Protein AF-A0A961BZV7-F1 (afdb_monomer)

pLDDT: mean 78.79, std 14.31, range [36.47, 95.44]

Foldseek 3Di:
DDDDDDDDPPPPDPDDQVLLCLLCVVVCLLAVVLLVLVVVLVVVLVVVQVVVCVVVVNFLDDPVVLVVLLQACSNLVRRLVSLLQSLLCLQQPSVVVCVVVVHDPVSNVVSVLVSLQNNLQSNLVSLLVVVVVCVVCCNVVSSHDNQNHVQQPHDNVSVSVSSSVSSSCSNVNSNVLSVCCVPPNDVVSVVVVVVVVVVVVVVVVVVLVVLVVDPPVPPPVDVVPDDDDDDDPDD

Solvent-accessible surface area (backbone atoms only — not comparable to full-atom values): 12940 Å² total; per-residue (Å²): 138,86,83,78,80,77,81,80,82,78,80,83,66,80,90,65,57,69,48,32,54,57,64,49,66,49,44,58,72,58,47,45,43,59,40,50,50,51,53,49,50,48,52,52,53,50,50,54,52,48,54,48,26,63,74,71,71,40,78,67,49,51,70,72,58,28,59,56,30,26,70,46,53,60,65,72,64,57,50,32,62,57,33,20,52,52,19,18,48,47,47,59,56,49,45,61,53,39,48,76,72,72,49,52,74,66,56,41,52,54,20,48,52,53,43,45,50,52,35,18,50,52,33,16,49,46,52,44,52,51,40,52,50,32,61,76,40,60,23,68,80,46,46,52,34,64,66,66,12,72,89,38,30,89,52,70,70,41,37,29,49,44,42,27,52,45,37,42,49,17,25,51,53,13,28,52,50,20,47,41,31,73,76,65,31,67,70,52,35,52,53,51,50,51,52,49,52,50,48,53,53,51,49,53,50,51,48,62,51,51,65,72,69,54,64,82,88,63,47,83,68,59,69,74,60,72,74,81,82,73,82,76,81,74,134

Mean predicted aligned error: 11.38 Å

Secondary structure (DSSP, 8-state):
---PPPP-------S--HHHHHHGGGHIIIIIHHHHHHHHHHHHHHHHHHHHHHHHT-SSPPHHHHHHHTT--HHHHHHHHHHHHHHHHIIIIIHHHHHHTT--HHHHHHHHHHHHHHHHHHHHHHHHHHHHHHHHTTTTTTT--SSS-TTT-SSHHHHHHHHHHHHHHHHHHHHHHHHHHHHH-HHHHHHHHHHHHHHHHHHHHHHHHHHHHS-GGGHHHHTTS----------

Radius of gyration: 23.62 Å; Cα contacts (8 Å, |Δi|>4): 219; chains: 1; bounding box: 89×56×53 Å

Sequence (235 aa):
MTSTPAPAVGRRRAAVPPTLSLYLGNRYYVLANPAIILTVVVGLSMLVAVLIGLATGELPLTERLREGTRANGGVIYGLPGFLMGVGAMATNRNFSLALSLGSSRRAFWQGTSYGFLATSLVTATAAMILLALERATHAWWLGIHVIEVDVLGRGYPLVFLSVLCTCLFGLYLGAFFGTIYRTLGAAWVVVTSIGYAVAVVALSRCWCGSARRSPRRWRPWATRGGCPSWPRKRP

Structure (mmCIF, N/CA/C/O backbone):
data_AF-A0A961BZV7-F1
#
_entry.id   AF-A0A961BZV7-F1
#
loop_
_atom_site.group_PDB
_atom_site.id
_atom_site.type_symbol
_atom_site.label_atom_id
_atom_site.label_alt_id
_atom_site.label_comp_id
_atom_site.label_asym_id
_atom_site.label_entity_id
_atom_site.label_seq_id
_atom_site.pdbx_PDB_ins_code
_atom_site.Cartn_x
_atom_site.Cartn_y
_atom_site.Cartn_z
_atom_site.occupancy
_atom_site.B_iso_or_equiv
_atom_site.auth_seq_id
_atom_site.auth_comp_id
_atom_site.auth_asym_id
_atom_site.auth_atom_id
_atom_site.pdbx_PDB_model_num
ATOM 1 N N . MET A 1 1 ? 54.686 -28.382 -23.984 1.00 51.59 1 MET A N 1
ATOM 2 C CA . MET A 1 1 ? 54.079 -27.715 -22.813 1.00 51.59 1 MET A CA 1
ATOM 3 C C . MET A 1 1 ? 52.571 -27.857 -22.924 1.00 51.59 1 MET A C 1
ATOM 5 O O . MET A 1 1 ? 51.951 -27.196 -23.742 1.00 51.59 1 MET A O 1
ATOM 9 N N . THR A 1 2 ? 52.012 -28.819 -22.199 1.00 56.19 2 THR A N 1
ATOM 10 C CA . THR A 1 2 ? 50.584 -29.157 -22.176 1.00 56.19 2 THR A CA 1
ATOM 11 C C . THR A 1 2 ? 49.837 -28.172 -21.280 1.00 56.19 2 THR A C 1
ATOM 13 O O . THR A 1 2 ? 50.080 -28.133 -20.076 1.00 56.19 2 THR A O 1
ATOM 16 N N . SER A 1 3 ? 48.949 -27.359 -21.853 1.00 59.78 3 SER A N 1
ATOM 17 C CA . SER A 1 3 ? 48.074 -26.464 -21.095 1.00 59.78 3 SER A CA 1
ATOM 18 C C . SER A 1 3 ? 46.934 -27.266 -20.466 1.00 59.78 3 SER A C 1
ATOM 20 O O . SER A 1 3 ? 46.016 -27.702 -21.160 1.00 59.78 3 SER A O 1
ATOM 22 N N . THR A 1 4 ? 46.994 -27.468 -19.155 1.00 70.00 4 THR A N 1
ATOM 23 C CA . THR A 1 4 ? 45.894 -28.036 -18.369 1.00 70.00 4 THR A CA 1
ATOM 24 C C . THR A 1 4 ? 44.714 -27.053 -18.372 1.00 70.00 4 THR A C 1
ATOM 26 O O . THR A 1 4 ? 44.898 -25.908 -17.953 1.00 70.00 4 THR A O 1
ATOM 29 N N . PRO A 1 5 ? 43.506 -27.433 -18.832 1.00 64.25 5 PRO A N 1
ATOM 30 C CA . PRO A 1 5 ? 42.346 -26.554 -18.744 1.00 64.25 5 PRO A CA 1
ATOM 31 C C . PRO A 1 5 ? 41.931 -26.378 -17.278 1.00 64.25 5 PRO A C 1
ATOM 33 O O . PRO A 1 5 ? 41.837 -27.343 -16.519 1.00 64.25 5 PRO A O 1
ATOM 36 N N . ALA A 1 6 ? 41.696 -25.127 -16.877 1.00 65.50 6 ALA A N 1
ATOM 37 C CA . ALA A 1 6 ? 41.241 -24.787 -15.536 1.00 65.50 6 ALA A CA 1
ATOM 38 C C . ALA A 1 6 ? 39.871 -25.434 -15.242 1.00 65.50 6 ALA A C 1
ATOM 40 O O . ALA A 1 6 ? 38.997 -25.440 -16.116 1.00 65.50 6 ALA A O 1
ATOM 41 N N . PRO A 1 7 ? 39.643 -25.955 -14.023 1.00 58.81 7 PRO A N 1
ATOM 42 C CA . PRO A 1 7 ? 38.363 -26.543 -13.663 1.00 58.81 7 PRO A CA 1
ATOM 43 C C . PRO A 1 7 ? 37.262 -25.477 -13.700 1.00 58.81 7 PRO A C 1
ATOM 45 O O . PRO A 1 7 ? 37.359 -24.425 -13.064 1.00 58.81 7 PRO A O 1
ATOM 48 N N . ALA A 1 8 ? 36.195 -25.757 -14.449 1.00 56.09 8 ALA A N 1
ATOM 49 C CA . ALA A 1 8 ? 35.006 -24.923 -14.489 1.00 56.09 8 ALA A CA 1
ATOM 50 C C . ALA A 1 8 ? 34.385 -24.859 -13.085 1.00 56.09 8 ALA A C 1
ATOM 52 O O . ALA A 1 8 ? 33.846 -25.843 -12.577 1.00 56.09 8 ALA A O 1
ATOM 53 N N . VAL A 1 9 ? 34.459 -23.687 -12.449 1.00 58.62 9 VAL A N 1
ATOM 54 C CA . VAL A 1 9 ? 33.803 -23.420 -11.166 1.00 58.62 9 VAL A CA 1
ATOM 55 C C . VAL A 1 9 ? 32.292 -23.427 -11.396 1.00 58.62 9 VAL A C 1
ATOM 57 O O . VAL A 1 9 ? 31.677 -22.415 -11.737 1.00 58.62 9 VAL A O 1
ATOM 60 N N . GLY A 1 10 ? 31.684 -24.599 -11.227 1.00 50.59 10 GLY A N 1
ATOM 61 C CA . GLY A 1 10 ? 30.243 -24.785 -11.247 1.00 50.59 10 GLY A CA 1
ATOM 62 C C . GLY A 1 10 ? 29.595 -24.021 -10.097 1.00 50.59 10 GLY A C 1
ATOM 63 O O . GLY A 1 10 ? 29.480 -24.528 -8.983 1.00 50.59 10 GLY A O 1
ATOM 64 N N . ARG A 1 11 ? 29.132 -22.794 -10.354 1.00 59.19 11 ARG A N 1
ATOM 65 C CA . ARG A 1 11 ? 28.261 -22.064 -9.423 1.00 59.19 11 ARG A CA 1
ATOM 66 C C . ARG A 1 11 ? 26.877 -22.717 -9.403 1.00 59.19 11 ARG A C 1
ATOM 68 O O . ARG A 1 11 ? 25.940 -22.227 -10.027 1.00 59.19 11 ARG A O 1
ATOM 75 N N . ARG A 1 12 ? 26.716 -23.788 -8.625 1.00 60.66 12 ARG A N 1
ATOM 76 C CA . ARG A 1 12 ? 25.397 -24.213 -8.132 1.00 60.66 12 ARG A CA 1
ATOM 77 C C . ARG A 1 12 ? 24.950 -23.231 -7.047 1.00 60.66 12 ARG A C 1
ATOM 79 O O . ARG A 1 12 ? 25.143 -23.474 -5.862 1.00 60.66 12 ARG A O 1
ATOM 86 N N . ARG A 1 13 ? 24.385 -22.088 -7.444 1.00 56.94 13 ARG A N 1
ATOM 87 C CA . ARG A 1 13 ? 23.601 -21.253 -6.523 1.00 56.94 13 ARG A CA 1
ATOM 88 C C . ARG A 1 13 ? 22.160 -21.752 -6.556 1.00 56.94 13 ARG A C 1
ATOM 90 O O . ARG A 1 13 ? 21.571 -21.837 -7.629 1.00 56.94 13 ARG A O 1
ATOM 97 N N . ALA A 1 14 ? 21.634 -22.116 -5.389 1.00 52.91 14 ALA A N 1
ATOM 98 C CA . ALA A 1 14 ? 20.234 -22.479 -5.199 1.00 52.91 14 ALA A CA 1
ATOM 99 C C . ALA A 1 14 ? 19.313 -21.432 -5.856 1.00 52.91 14 ALA A C 1
ATOM 101 O O . ALA A 1 14 ? 19.581 -20.230 -5.794 1.00 52.91 14 ALA A O 1
ATOM 102 N N . ALA A 1 15 ? 18.282 -21.920 -6.547 1.00 58.22 15 ALA A N 1
ATOM 103 C CA . ALA A 1 15 ? 17.558 -21.240 -7.617 1.00 58.22 15 ALA A CA 1
ATOM 104 C C . ALA A 1 15 ? 16.627 -20.116 -7.128 1.00 58.22 15 ALA A C 1
ATOM 106 O O . ALA A 1 15 ? 15.406 -20.224 -7.181 1.00 58.22 15 ALA A O 1
ATOM 107 N N . VAL A 1 16 ? 17.204 -19.007 -6.678 1.00 60.91 16 VAL A N 1
ATOM 108 C CA . VAL A 1 16 ? 16.498 -17.727 -6.604 1.00 60.91 16 VAL A CA 1
ATOM 109 C C . VAL A 1 16 ? 16.812 -16.972 -7.896 1.00 60.91 16 VAL A C 1
ATOM 111 O O . VAL A 1 16 ? 17.996 -16.779 -8.191 1.00 60.91 16 VAL A O 1
ATOM 114 N N . PRO A 1 17 ? 15.811 -16.556 -8.697 1.00 67.19 17 PRO A N 1
ATOM 115 C CA . PRO A 1 17 ? 16.084 -15.815 -9.920 1.00 67.19 17 PRO A CA 1
ATOM 116 C C . PRO A 1 17 ? 16.927 -14.569 -9.586 1.00 67.19 17 PRO A C 1
ATOM 118 O O . PRO A 1 17 ? 16.612 -13.871 -8.617 1.00 67.19 17 PRO A O 1
ATOM 121 N N . PRO A 1 18 ? 17.992 -14.261 -10.352 1.00 68.25 18 PRO A N 1
ATOM 122 C CA . PRO A 1 18 ? 18.917 -13.162 -10.045 1.00 68.25 18 PRO A CA 1
ATOM 123 C C . PRO A 1 18 ? 18.216 -11.814 -9.819 1.00 68.25 18 PRO A C 1
ATOM 125 O O . PRO A 1 18 ? 18.629 -11.011 -8.986 1.00 68.25 18 PRO A O 1
ATOM 128 N N . THR A 1 19 ? 17.102 -11.597 -10.515 1.00 66.94 19 THR A N 1
ATOM 129 C CA . THR A 1 19 ? 16.241 -10.416 -10.404 1.00 66.94 19 THR A CA 1
ATOM 130 C C . THR A 1 19 ? 15.498 -10.333 -9.066 1.00 66.94 19 THR A C 1
ATOM 132 O O . THR A 1 19 ? 15.356 -9.239 -8.521 1.00 66.94 19 THR A O 1
ATOM 135 N N . LEU A 1 20 ? 15.095 -11.465 -8.480 1.00 71.06 20 LEU A N 1
ATOM 136 C CA . LEU A 1 20 ? 14.522 -11.509 -7.130 1.00 71.06 20 LEU A CA 1
ATOM 137 C C . LEU A 1 20 ? 15.593 -11.236 -6.068 1.00 71.06 20 LEU A C 1
ATOM 139 O O . LEU A 1 20 ? 15.345 -10.485 -5.127 1.00 71.06 20 LEU A O 1
ATOM 143 N N . SER A 1 21 ? 16.805 -11.769 -6.253 1.00 71.44 21 SER A N 1
ATOM 144 C CA . SER A 1 21 ? 17.938 -11.465 -5.368 1.00 71.44 21 SER A CA 1
ATOM 145 C C . SER A 1 21 ? 18.295 -9.974 -5.372 1.00 71.44 21 SER A C 1
ATOM 147 O O . SER A 1 21 ? 18.719 -9.455 -4.345 1.00 71.44 21 SER A O 1
ATOM 149 N N . LEU A 1 22 ? 18.115 -9.285 -6.502 1.00 68.19 22 LEU A N 1
ATOM 150 C CA . LEU A 1 22 ? 18.297 -7.835 -6.615 1.00 68.19 22 LEU A CA 1
ATOM 151 C C . LEU A 1 22 ? 17.208 -7.051 -5.885 1.00 68.19 22 LEU A C 1
ATOM 153 O O . LEU A 1 22 ? 17.515 -6.118 -5.148 1.00 68.19 22 LEU A O 1
ATOM 157 N N . TYR A 1 23 ? 15.946 -7.451 -6.049 1.00 70.56 23 TYR A N 1
ATOM 158 C CA . TYR A 1 23 ? 14.828 -6.837 -5.331 1.00 70.56 23 TYR A CA 1
ATOM 159 C C . TYR A 1 23 ? 14.975 -6.984 -3.808 1.00 70.56 23 TYR A C 1
ATOM 161 O O . TYR A 1 23 ? 14.748 -6.036 -3.060 1.00 70.56 23 TYR A O 1
ATOM 169 N N . LEU A 1 24 ? 15.436 -8.151 -3.352 1.00 74.31 24 LEU A N 1
ATOM 170 C CA . LEU A 1 24 ? 15.693 -8.450 -1.942 1.00 74.31 24 LEU A CA 1
ATOM 171 C C . LEU A 1 24 ? 17.068 -7.974 -1.445 1.00 74.31 24 LEU A C 1
ATOM 173 O O . LEU A 1 24 ? 17.411 -8.224 -0.288 1.00 74.31 24 LEU A O 1
ATOM 177 N N . GLY A 1 25 ? 17.843 -7.267 -2.277 1.00 74.50 25 GLY A N 1
ATOM 178 C CA . GLY A 1 25 ? 19.175 -6.771 -1.916 1.00 74.50 25 GLY A CA 1
ATOM 179 C C . GLY A 1 25 ? 19.156 -5.889 -0.665 1.00 74.50 25 GLY A C 1
ATOM 180 O O . GLY A 1 25 ? 20.057 -5.973 0.165 1.00 74.50 25 GLY A O 1
ATOM 181 N N . ASN A 1 26 ? 18.075 -5.126 -0.467 1.00 78.25 26 ASN A N 1
ATOM 182 C CA . ASN A 1 26 ? 17.770 -4.467 0.801 1.00 78.25 26 ASN A CA 1
ATOM 183 C C . ASN A 1 26 ? 16.477 -5.031 1.405 1.00 78.25 26 ASN A C 1
ATOM 185 O O . ASN A 1 26 ? 15.436 -4.370 1.452 1.00 78.25 26 ASN A O 1
ATOM 189 N N . ARG A 1 27 ? 16.560 -6.282 1.872 1.00 80.19 27 ARG A N 1
ATOM 190 C CA . ARG A 1 27 ? 15.457 -6.999 2.533 1.00 80.19 27 ARG A CA 1
ATOM 191 C C . ARG A 1 27 ? 14.797 -6.194 3.653 1.00 80.19 27 ARG A C 1
ATOM 193 O O . ARG A 1 27 ? 13.587 -6.274 3.813 1.00 80.19 27 ARG A O 1
ATOM 200 N N . TYR A 1 28 ? 15.568 -5.400 4.396 1.00 79.31 28 TYR A N 1
ATOM 201 C CA . TYR A 1 28 ? 15.038 -4.585 5.484 1.00 79.31 28 TYR A CA 1
ATOM 202 C C . TYR A 1 28 ? 14.115 -3.488 4.944 1.00 79.31 28 TYR A C 1
ATOM 204 O O . TYR A 1 28 ? 12.958 -3.393 5.339 1.00 79.31 28 TYR A O 1
ATOM 212 N N . TYR A 1 29 ? 14.584 -2.721 3.959 1.00 80.38 29 TYR A N 1
ATOM 213 C CA . TYR A 1 29 ? 13.797 -1.633 3.383 1.00 80.38 29 TYR A CA 1
ATOM 214 C C . TYR A 1 29 ? 12.509 -2.113 2.704 1.00 80.38 29 TYR A C 1
ATOM 216 O O . TYR A 1 29 ? 11.492 -1.429 2.745 1.00 80.38 29 TYR A O 1
ATOM 224 N N . VAL A 1 30 ? 12.553 -3.279 2.063 1.00 78.31 30 VAL A N 1
ATOM 225 C CA . VAL A 1 30 ? 11.441 -3.770 1.245 1.00 78.31 30 VAL A CA 1
ATOM 226 C C . VAL A 1 30 ? 10.456 -4.621 2.049 1.00 78.31 30 VAL A C 1
ATOM 228 O O . VAL A 1 30 ? 9.254 -4.499 1.835 1.00 78.31 30 VAL A O 1
ATOM 231 N N . LEU A 1 31 ? 10.937 -5.450 2.982 1.00 84.25 31 LEU A N 1
ATOM 232 C CA . LEU A 1 31 ? 10.090 -6.368 3.754 1.00 84.25 31 LEU A CA 1
ATOM 233 C C . LEU A 1 31 ? 9.758 -5.846 5.154 1.00 84.25 31 LEU A C 1
ATOM 235 O O . LEU A 1 31 ? 8.634 -6.033 5.611 1.00 84.25 31 LEU A O 1
ATOM 239 N N . ALA A 1 32 ? 10.706 -5.199 5.843 1.00 83.00 32 ALA A N 1
ATOM 240 C CA . ALA A 1 32 ? 10.487 -4.749 7.219 1.00 83.00 32 ALA A CA 1
ATOM 241 C C . ALA A 1 32 ? 9.721 -3.421 7.272 1.00 83.00 32 ALA A C 1
ATOM 243 O O . ALA A 1 32 ? 8.812 -3.288 8.084 1.00 83.00 32 ALA A O 1
ATOM 244 N N . ASN A 1 33 ? 10.018 -2.461 6.387 1.00 85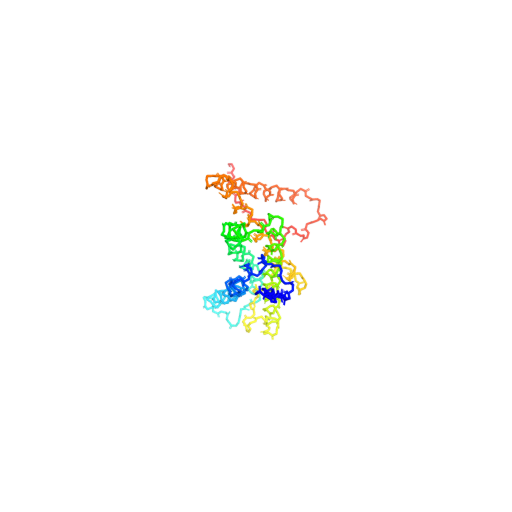.44 33 ASN A N 1
ATOM 245 C CA . ASN A 1 33 ? 9.355 -1.149 6.426 1.00 85.44 33 ASN A CA 1
ATOM 246 C C . ASN A 1 33 ? 7.821 -1.206 6.330 1.00 85.44 33 ASN A C 1
ATOM 248 O O . ASN A 1 33 ? 7.187 -0.515 7.122 1.00 85.44 33 ASN A O 1
ATOM 252 N N . PRO A 1 34 ? 7.188 -2.007 5.448 1.00 84.31 34 PRO A N 1
ATOM 253 C CA . PRO A 1 34 ? 5.728 -2.131 5.446 1.00 84.31 34 PRO A CA 1
ATOM 254 C C . PRO A 1 34 ? 5.160 -2.600 6.793 1.00 84.31 34 PRO A C 1
ATOM 256 O O . PRO A 1 34 ? 4.147 -2.078 7.254 1.00 84.31 34 PRO A O 1
ATOM 259 N N . ALA A 1 35 ? 5.836 -3.548 7.450 1.00 86.38 35 ALA A N 1
ATOM 260 C CA . ALA A 1 35 ? 5.447 -4.031 8.772 1.00 86.38 35 ALA A CA 1
ATOM 261 C C . ALA A 1 35 ? 5.685 -2.974 9.864 1.00 86.38 35 ALA A C 1
ATOM 263 O O . ALA A 1 35 ? 4.850 -2.806 10.745 1.00 86.38 35 ALA A O 1
ATOM 264 N N . ILE A 1 36 ? 6.777 -2.207 9.779 1.00 87.38 36 ILE A N 1
ATOM 265 C CA . ILE A 1 36 ? 7.044 -1.084 10.689 1.00 87.38 36 ILE A CA 1
ATOM 266 C C . ILE A 1 36 ? 5.968 -0.007 10.532 1.00 87.38 36 ILE A C 1
ATOM 268 O O . ILE A 1 36 ? 5.450 0.481 11.531 1.00 87.38 36 ILE A O 1
ATOM 272 N N . ILE A 1 37 ? 5.588 0.333 9.297 1.00 87.25 37 ILE A N 1
ATOM 273 C CA . ILE A 1 37 ? 4.517 1.297 9.015 1.00 87.25 37 ILE A CA 1
ATOM 274 C C . ILE A 1 37 ? 3.200 0.825 9.631 1.00 87.25 37 ILE A C 1
ATOM 276 O O . ILE A 1 37 ? 2.524 1.627 10.267 1.00 87.25 37 ILE A O 1
ATOM 280 N N . LEU A 1 38 ? 2.858 -0.463 9.508 1.00 86.81 38 LEU A N 1
ATOM 281 C CA . LEU A 1 38 ? 1.690 -1.038 10.184 1.00 86.81 38 LEU A CA 1
ATOM 282 C C . LEU A 1 38 ? 1.747 -0.814 11.700 1.00 86.81 38 LEU A C 1
ATOM 284 O O . LEU A 1 38 ? 0.791 -0.298 12.273 1.00 86.81 38 LEU A O 1
ATOM 288 N N . THR A 1 39 ? 2.872 -1.135 12.340 1.00 85.88 39 THR A N 1
ATOM 289 C CA . THR A 1 39 ? 3.050 -0.935 13.786 1.00 85.88 39 THR A CA 1
ATOM 290 C C . THR A 1 39 ? 2.944 0.539 14.179 1.00 85.88 39 THR A C 1
ATOM 292 O O . THR A 1 39 ? 2.309 0.865 15.180 1.00 85.88 39 THR A O 1
ATOM 295 N N . VAL A 1 40 ? 3.509 1.448 13.380 1.00 88.44 40 VAL A N 1
ATOM 296 C CA . VAL A 1 40 ? 3.415 2.898 13.609 1.00 88.44 40 VAL A CA 1
ATOM 297 C C . VAL A 1 40 ? 1.976 3.386 13.463 1.00 88.44 40 VAL A C 1
ATOM 299 O O . VAL A 1 40 ? 1.519 4.156 14.300 1.00 88.44 40 VAL A O 1
ATOM 302 N N . VAL A 1 41 ? 1.235 2.923 12.452 1.00 87.31 41 VAL A N 1
ATOM 303 C CA . VAL A 1 41 ? -0.189 3.256 12.277 1.00 87.31 41 VAL A CA 1
ATOM 304 C C . VAL A 1 41 ? -1.011 2.755 13.462 1.00 87.31 41 VAL A C 1
ATOM 306 O O . VAL A 1 41 ? -1.900 3.470 13.929 1.00 87.31 41 VAL A O 1
ATOM 309 N N . VAL A 1 42 ? -0.698 1.563 13.978 1.00 85.75 42 VAL A N 1
ATOM 310 C CA . VAL A 1 42 ? -1.339 1.028 15.182 1.00 85.75 42 VAL A CA 1
ATOM 311 C C . VAL A 1 42 ? -1.055 1.913 16.393 1.00 85.75 42 VAL A C 1
ATOM 313 O O . VAL A 1 42 ? -1.998 2.383 17.029 1.00 85.75 42 VAL A O 1
ATOM 316 N N . GLY A 1 43 ? 0.215 2.224 16.655 1.00 86.62 43 GLY A N 1
ATOM 317 C CA . GLY A 1 43 ? 0.611 3.093 17.765 1.00 86.62 43 GLY A CA 1
ATOM 318 C C . GLY A 1 43 ? 0.029 4.504 17.662 1.00 86.62 43 GLY A C 1
ATOM 319 O O . GLY A 1 43 ? -0.454 5.048 18.651 1.00 86.62 43 GLY A O 1
ATOM 320 N N . LEU A 1 44 ? -0.008 5.083 16.459 1.00 87.50 44 LEU A N 1
ATOM 321 C CA . LEU A 1 44 ? -0.616 6.391 16.223 1.00 87.50 44 LEU A CA 1
ATOM 322 C C . LEU A 1 44 ? -2.133 6.355 16.450 1.00 87.50 44 LEU A C 1
ATOM 324 O O . LEU A 1 44 ? -2.680 7.269 17.060 1.00 87.50 44 LEU A O 1
ATOM 328 N N . SER A 1 45 ? -2.811 5.293 16.007 1.00 84.50 45 SER A N 1
ATOM 329 C CA . SER A 1 45 ? -4.252 5.121 16.236 1.00 84.50 45 SER A CA 1
ATOM 330 C C . SER A 1 45 ? -4.570 4.978 17.725 1.00 84.50 45 SER A C 1
ATOM 332 O O . SER A 1 45 ? -5.535 5.573 18.204 1.00 84.50 45 SER A O 1
ATOM 334 N N . MET A 1 46 ? -3.738 4.244 18.469 1.00 83.31 46 MET A N 1
ATOM 335 C CA . MET A 1 46 ? -3.842 4.152 19.928 1.00 83.31 46 MET A CA 1
ATOM 336 C C . MET A 1 46 ? -3.624 5.505 20.594 1.00 83.31 46 MET A C 1
ATOM 338 O O . MET A 1 46 ? -4.420 5.891 21.442 1.00 83.31 46 MET A O 1
ATOM 342 N N . LEU A 1 47 ? -2.584 6.243 20.192 1.00 86.75 47 LEU A N 1
ATOM 343 C CA . LEU A 1 47 ? -2.294 7.570 20.729 1.00 86.75 47 LEU A CA 1
ATOM 344 C C . LEU A 1 47 ? -3.484 8.514 20.534 1.00 86.75 47 LEU A C 1
ATOM 346 O O . LEU A 1 47 ? -3.911 9.166 21.483 1.00 86.75 47 LEU A O 1
ATOM 350 N N . VAL A 1 48 ? -4.056 8.552 19.326 1.00 85.12 48 VAL A N 1
ATOM 351 C CA . VAL A 1 48 ? -5.245 9.365 19.028 1.00 85.12 48 VAL A CA 1
ATOM 352 C C . VAL A 1 48 ? -6.425 8.952 19.907 1.00 85.12 48 VAL A C 1
ATOM 354 O O . VAL A 1 48 ? -7.085 9.813 20.482 1.00 85.12 48 VAL A O 1
ATOM 357 N N . ALA A 1 49 ? -6.678 7.655 20.063 1.00 79.62 49 ALA A N 1
ATOM 358 C CA . ALA A 1 49 ? -7.772 7.172 20.898 1.00 79.62 49 ALA A CA 1
ATOM 359 C C . ALA A 1 49 ? -7.574 7.487 22.393 1.00 79.62 49 ALA A C 1
ATOM 361 O O . ALA A 1 49 ? -8.538 7.854 23.062 1.00 79.62 49 ALA A O 1
ATOM 362 N N . VAL A 1 50 ? -6.340 7.422 22.907 1.00 83.56 50 VAL A N 1
ATOM 363 C CA . VAL A 1 50 ? -6.009 7.842 24.281 1.00 83.56 50 VAL A CA 1
ATOM 364 C C . VAL A 1 50 ? -6.230 9.342 24.460 1.00 83.56 50 VAL A C 1
ATOM 366 O O . VAL A 1 50 ? -6.843 9.745 25.443 1.00 83.56 50 VAL A O 1
ATOM 369 N N . LEU A 1 51 ? -5.788 10.171 23.510 1.00 85.44 51 LEU A N 1
ATOM 370 C CA . LEU A 1 51 ? -6.012 11.620 23.558 1.00 85.44 51 LEU A CA 1
ATOM 371 C C . LEU A 1 51 ? -7.505 11.964 23.560 1.00 85.44 51 LEU A C 1
ATOM 373 O O . LEU A 1 51 ? -7.925 12.842 24.310 1.00 85.44 51 LEU A O 1
ATOM 377 N N . ILE A 1 52 ? -8.309 11.252 22.765 1.00 83.00 52 ILE A N 1
ATOM 378 C CA . ILE A 1 52 ? -9.767 11.413 22.770 1.00 83.00 52 ILE A CA 1
ATOM 379 C C . ILE A 1 52 ? -10.341 10.997 24.129 1.00 83.00 52 ILE A C 1
ATOM 381 O O . ILE A 1 52 ? -11.095 11.771 24.708 1.00 83.00 52 ILE A O 1
ATOM 385 N N . GLY A 1 53 ? -9.952 9.833 24.660 1.00 79.88 53 GLY A N 1
ATOM 386 C CA . GLY A 1 53 ? -10.422 9.346 25.962 1.00 79.88 53 GLY A CA 1
ATOM 387 C C . GLY A 1 53 ? -10.066 10.278 27.125 1.00 79.88 53 GLY A C 1
ATOM 388 O O . GLY A 1 53 ? -10.896 10.506 28.004 1.00 79.88 53 GLY A O 1
ATOM 389 N N . LEU A 1 54 ? -8.870 10.879 27.101 1.00 83.31 54 LEU A N 1
ATOM 390 C CA . LEU A 1 54 ? -8.457 11.912 28.058 1.00 83.31 54 LEU A CA 1
ATOM 391 C C . LEU A 1 54 ? -9.281 13.198 27.909 1.00 83.31 54 LEU A C 1
ATOM 393 O O . LEU A 1 54 ? -9.661 13.790 28.914 1.00 83.31 54 LEU A O 1
ATOM 397 N N . ALA A 1 55 ? -9.580 13.623 26.678 1.00 84.19 55 ALA A N 1
ATOM 398 C CA . ALA A 1 55 ? -10.369 14.827 26.421 1.00 84.19 55 ALA A CA 1
ATOM 399 C C . ALA A 1 55 ? -11.850 14.671 26.808 1.00 84.19 55 ALA A C 1
ATOM 401 O O . ALA A 1 55 ? -12.473 15.643 27.230 1.00 84.19 55 ALA A O 1
ATOM 402 N N . THR A 1 56 ? -12.418 13.469 26.675 1.00 79.75 56 THR A N 1
ATOM 403 C CA . THR A 1 56 ? -13.800 13.173 27.089 1.00 79.75 56 THR A CA 1
ATOM 404 C C . THR A 1 56 ? -13.917 12.741 28.551 1.00 79.75 56 THR A C 1
ATOM 406 O O . THR A 1 56 ? -15.029 12.690 29.063 1.00 79.75 56 THR A O 1
ATOM 409 N N . GLY A 1 57 ? -12.802 12.448 29.231 1.00 75.75 57 GLY A N 1
ATOM 410 C CA . GLY A 1 57 ? -12.790 11.973 30.619 1.00 75.75 57 GLY A CA 1
ATOM 411 C C . GLY A 1 57 ? -13.308 10.540 30.798 1.00 75.75 57 GLY A C 1
ATOM 412 O O . GLY A 1 57 ? -13.622 10.141 31.914 1.00 75.75 57 GLY A O 1
ATOM 413 N N . GLU A 1 58 ? -13.399 9.760 29.716 1.00 68.44 58 GLU A N 1
ATOM 414 C CA . GLU A 1 58 ? -14.022 8.428 29.690 1.00 68.44 58 GLU A CA 1
ATOM 415 C C . GLU A 1 58 ? -12.991 7.356 29.309 1.00 68.44 58 GLU A C 1
ATOM 417 O O . GLU A 1 58 ? -12.916 6.904 28.163 1.00 68.44 58 GLU A O 1
ATOM 422 N N . LEU A 1 59 ? -12.167 6.962 30.284 1.00 73.38 59 LEU A N 1
ATOM 423 C CA . LEU A 1 59 ? -11.239 5.834 30.177 1.00 73.38 59 LEU A CA 1
ATOM 424 C C . LEU A 1 59 ? -11.681 4.729 31.150 1.00 73.38 59 LEU A C 1
ATOM 426 O O . LEU A 1 59 ? -11.732 4.995 32.353 1.00 73.38 59 LEU A O 1
ATOM 430 N N . PRO A 1 60 ? -11.967 3.494 30.688 1.00 68.06 60 PRO A N 1
ATOM 431 C CA . PRO A 1 60 ? -11.913 2.986 29.306 1.00 68.06 60 PRO A CA 1
ATOM 432 C C . PRO A 1 60 ? -13.023 3.545 28.393 1.00 68.06 60 PRO A C 1
ATOM 434 O O . PRO A 1 60 ? -14.064 3.976 28.880 1.00 68.06 60 PRO A O 1
ATOM 437 N N . LEU A 1 61 ? -12.799 3.523 27.068 1.00 70.44 61 LEU A N 1
ATOM 438 C CA . LEU A 1 61 ? -13.716 4.122 26.087 1.00 70.44 61 LEU A CA 1
ATOM 439 C C . LEU A 1 61 ? -15.126 3.511 26.187 1.00 70.44 61 LEU A C 1
ATOM 441 O O . LEU A 1 61 ? -15.295 2.297 26.057 1.00 70.44 61 LEU A O 1
ATOM 445 N N . THR A 1 62 ? -16.146 4.364 26.318 1.00 73.56 62 THR A N 1
ATOM 446 C CA . THR A 1 62 ? -17.564 3.979 26.233 1.00 73.56 62 THR A CA 1
ATOM 447 C C . THR A 1 62 ? -17.881 3.300 24.894 1.00 73.56 62 THR A C 1
ATOM 449 O O . THR A 1 62 ? -17.304 3.644 23.858 1.00 73.56 62 THR A O 1
ATOM 452 N N . GLU A 1 63 ? -18.856 2.379 24.877 1.00 73.69 63 GLU A N 1
ATOM 453 C CA . GLU A 1 63 ? -19.237 1.568 23.702 1.00 73.69 63 GLU A CA 1
ATOM 454 C C . GLU A 1 63 ? -19.434 2.392 22.418 1.00 73.69 63 GLU A C 1
ATOM 456 O O . GLU A 1 63 ? -19.030 1.983 21.332 1.00 73.69 63 GLU A O 1
ATOM 461 N N . ARG A 1 64 ? -19.973 3.609 22.549 1.00 72.06 64 ARG A N 1
ATOM 462 C CA . ARG A 1 64 ? -20.173 4.540 21.433 1.00 72.06 64 ARG A CA 1
ATOM 463 C C . ARG A 1 64 ? -18.863 4.987 20.775 1.00 72.06 64 ARG A C 1
ATOM 465 O O . ARG A 1 64 ? -18.791 5.060 19.549 1.00 72.06 64 ARG A O 1
ATOM 472 N N . LEU A 1 65 ? -17.834 5.312 21.562 1.00 71.19 65 LEU A N 1
ATOM 473 C CA . LEU A 1 65 ? -16.524 5.669 21.010 1.00 71.19 65 LEU A CA 1
ATOM 474 C C . LEU A 1 65 ? -15.812 4.437 20.451 1.00 71.19 65 LEU A C 1
ATOM 476 O O . LEU A 1 65 ? -15.163 4.530 19.408 1.00 71.19 65 LEU A O 1
ATOM 480 N N . ARG A 1 66 ? -15.995 3.276 21.085 1.00 73.38 66 ARG A N 1
ATOM 481 C CA . ARG A 1 66 ? -15.466 1.999 20.600 1.00 73.38 66 ARG A CA 1
ATOM 482 C C . ARG A 1 66 ? -15.996 1.639 19.213 1.00 73.38 66 ARG A C 1
ATOM 484 O O . ARG A 1 66 ? -15.207 1.275 18.342 1.00 73.38 66 ARG A O 1
ATOM 491 N N . GLU A 1 67 ? -17.291 1.805 18.956 1.00 74.88 67 GLU A N 1
ATOM 492 C CA . GLU A 1 67 ? -17.848 1.629 17.608 1.00 74.88 67 GLU A CA 1
ATOM 493 C C . GLU A 1 67 ? -17.241 2.612 16.595 1.00 74.88 67 GLU A C 1
ATOM 495 O O . GLU A 1 67 ? -16.944 2.224 15.465 1.00 74.88 67 GLU A O 1
ATOM 500 N N . GLY A 1 68 ? -16.962 3.852 17.011 1.00 72.38 68 GLY A N 1
ATOM 501 C CA . GLY A 1 68 ? -16.276 4.847 16.181 1.00 72.38 68 GLY A CA 1
ATOM 502 C C . GLY A 1 68 ? -14.874 4.413 15.739 1.00 72.38 68 GLY A C 1
ATOM 503 O O . GLY A 1 68 ? -14.483 4.668 14.599 1.00 72.38 68 GLY A O 1
ATOM 504 N N . THR A 1 69 ? -14.139 3.684 16.588 1.00 75.88 69 THR A N 1
ATOM 505 C CA . THR A 1 69 ? -12.802 3.167 16.232 1.00 75.88 69 THR A CA 1
ATOM 506 C C . THR A 1 69 ? -12.845 2.135 15.099 1.00 75.88 69 THR A C 1
ATOM 508 O O . THR A 1 69 ? -11.906 2.048 14.313 1.00 75.88 69 THR A O 1
ATOM 511 N N . ARG A 1 70 ? -13.977 1.447 14.888 1.00 79.31 70 ARG A N 1
ATOM 512 C CA . ARG A 1 70 ? -14.148 0.496 13.769 1.00 79.31 70 ARG A CA 1
ATOM 513 C C . ARG A 1 70 ? -14.259 1.152 12.396 1.00 79.31 70 ARG A C 1
ATOM 515 O O . ARG A 1 70 ? -14.178 0.451 11.388 1.00 79.31 70 ARG A O 1
ATOM 522 N N . ALA A 1 71 ? -14.428 2.472 12.340 1.00 75.81 71 ALA A N 1
ATOM 523 C CA . ALA A 1 71 ? -14.361 3.252 11.106 1.00 75.81 71 ALA A CA 1
ATOM 524 C C . ALA A 1 71 ? -12.925 3.707 10.766 1.00 75.81 71 ALA A C 1
ATOM 526 O O . ALA A 1 71 ? -12.726 4.465 9.814 1.00 75.81 71 ALA A O 1
ATOM 527 N N . ASN A 1 72 ? -11.914 3.265 11.523 1.00 78.56 72 ASN A N 1
ATOM 528 C CA . ASN A 1 72 ? -10.525 3.658 11.321 1.00 78.56 72 ASN A CA 1
ATOM 529 C C . ASN A 1 72 ? -9.957 3.122 9.995 1.00 78.56 72 ASN A C 1
ATOM 531 O O . ASN A 1 72 ? -9.563 1.968 9.873 1.00 78.56 72 ASN A O 1
ATOM 535 N N . GLY A 1 73 ? -9.851 3.989 8.991 1.00 76.75 73 GLY A N 1
ATOM 536 C CA . GLY A 1 73 ? -9.231 3.653 7.707 1.00 76.75 73 GLY A CA 1
ATOM 537 C C . GLY A 1 73 ? -7.700 3.743 7.689 1.00 76.75 73 GLY A C 1
ATOM 538 O O . GLY A 1 73 ? -7.113 3.630 6.614 1.00 76.75 73 GLY A O 1
ATOM 539 N N . GLY A 1 74 ? -7.037 3.970 8.828 1.00 78.12 74 GLY A N 1
ATOM 540 C CA . GLY A 1 74 ? -5.607 4.293 8.900 1.00 78.12 74 GLY A CA 1
ATOM 541 C C . GLY A 1 74 ? -4.703 3.289 8.183 1.00 78.12 74 GLY A C 1
ATOM 542 O O . GLY A 1 74 ? -3.799 3.685 7.450 1.00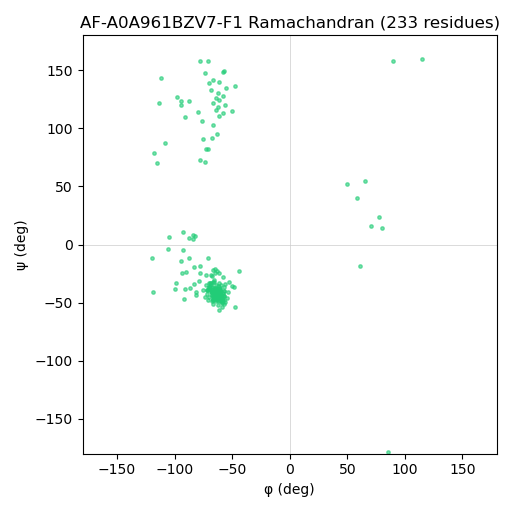 78.12 74 GLY A O 1
ATOM 543 N N . VAL A 1 75 ? -4.996 1.992 8.308 1.00 77.69 75 VAL A N 1
ATOM 544 C CA . VAL A 1 75 ? -4.256 0.921 7.618 1.00 77.69 75 VAL A CA 1
ATOM 545 C C . VAL A 1 75 ? -4.421 1.022 6.094 1.00 77.69 75 VAL A C 1
ATOM 547 O O . VAL A 1 75 ? -3.445 0.962 5.350 1.00 77.69 75 VAL A O 1
ATOM 550 N N . ILE A 1 76 ? -5.641 1.250 5.606 1.00 80.25 76 ILE A N 1
ATOM 551 C CA . ILE A 1 76 ? -5.930 1.338 4.164 1.00 80.25 76 ILE A CA 1
ATOM 552 C C . ILE A 1 76 ? -5.297 2.577 3.541 1.00 80.25 76 ILE A C 1
ATOM 554 O O . ILE A 1 76 ? -4.848 2.517 2.401 1.00 80.25 76 ILE A O 1
ATOM 558 N N . TYR A 1 77 ? -5.254 3.694 4.262 1.00 80.00 77 TYR A N 1
ATOM 559 C CA . TYR A 1 77 ? -4.693 4.935 3.731 1.00 80.00 77 TYR A CA 1
ATOM 560 C C . TYR A 1 77 ? -3.166 4.997 3.869 1.00 80.00 77 TYR A C 1
ATOM 562 O O . TYR A 1 77 ? -2.496 5.530 2.985 1.00 80.00 77 TYR A O 1
ATOM 570 N N . GLY A 1 78 ? -2.606 4.427 4.939 1.00 79.56 78 GLY A N 1
ATOM 571 C CA . GLY A 1 78 ? -1.173 4.493 5.231 1.00 79.56 78 GLY A CA 1
ATOM 572 C C . GLY A 1 78 ? -0.306 3.582 4.357 1.00 79.56 78 GLY A C 1
ATOM 573 O O . GLY A 1 78 ? 0.774 3.990 3.929 1.00 79.56 78 GLY A O 1
ATOM 574 N N . LEU A 1 79 ? -0.760 2.359 4.053 1.00 83.62 79 LEU A N 1
ATOM 575 C CA . LEU A 1 79 ? 0.066 1.382 3.326 1.00 83.62 79 LEU A CA 1
ATOM 576 C C . LEU A 1 79 ? 0.301 1.702 1.839 1.00 83.62 79 LEU A C 1
ATOM 578 O O . LEU A 1 79 ? 1.453 1.612 1.398 1.00 83.62 79 LEU A O 1
ATOM 582 N N . PRO A 1 80 ? -0.724 2.057 1.037 1.00 85.00 80 PRO A N 1
ATOM 583 C CA . PRO A 1 80 ? -0.554 2.232 -0.403 1.00 85.00 80 PRO A CA 1
ATOM 584 C C . PRO A 1 80 ? 0.458 3.315 -0.760 1.00 85.00 80 PRO A C 1
ATOM 586 O O . PRO A 1 80 ? 1.230 3.117 -1.692 1.00 85.00 80 PRO A O 1
ATOM 589 N N . GLY A 1 81 ? 0.501 4.422 -0.010 1.00 85.56 81 GLY A N 1
ATOM 590 C CA . GLY A 1 81 ? 1.398 5.542 -0.305 1.00 85.56 81 GLY A CA 1
ATOM 591 C C . GLY A 1 81 ? 2.873 5.135 -0.303 1.00 85.56 81 GLY A C 1
ATOM 592 O O . GLY A 1 81 ? 3.602 5.410 -1.257 1.00 85.56 81 GLY A O 1
ATOM 593 N N . PHE A 1 82 ? 3.308 4.402 0.726 1.00 88.38 82 PHE A N 1
ATOM 594 C CA . PHE A 1 82 ? 4.675 3.883 0.791 1.00 88.38 82 PHE A CA 1
ATOM 595 C C . PHE A 1 82 ? 4.944 2.834 -0.295 1.00 88.38 82 PHE A C 1
ATOM 597 O O . PHE A 1 82 ? 5.955 2.899 -1.000 1.00 88.38 82 PHE A O 1
ATOM 604 N N . LEU A 1 83 ? 4.026 1.879 -0.464 1.00 91.25 83 LEU A N 1
ATOM 605 C CA . LEU A 1 83 ? 4.195 0.769 -1.403 1.00 91.25 83 LEU A CA 1
ATOM 606 C C . LEU A 1 83 ? 4.208 1.224 -2.867 1.00 91.25 83 LEU A C 1
ATOM 608 O O . LEU A 1 83 ? 4.960 0.668 -3.667 1.00 91.25 83 LEU A O 1
ATOM 612 N N . MET A 1 84 ? 3.466 2.277 -3.209 1.00 92.19 84 MET A N 1
ATOM 613 C CA . MET A 1 84 ? 3.566 2.944 -4.508 1.00 92.19 84 MET A CA 1
ATOM 614 C C . MET A 1 84 ? 4.977 3.481 -4.759 1.00 92.19 84 MET A C 1
ATOM 616 O O . MET A 1 84 ? 5.542 3.258 -5.831 1.00 92.19 84 MET A O 1
ATOM 620 N N . GLY A 1 85 ? 5.583 4.138 -3.766 1.00 89.94 85 GLY A N 1
ATOM 621 C CA . GLY A 1 85 ? 6.963 4.618 -3.859 1.00 89.94 85 GLY A CA 1
ATOM 622 C C . GLY A 1 85 ? 7.964 3.478 -4.072 1.00 89.94 85 GLY A C 1
ATOM 623 O O . GLY A 1 85 ? 8.825 3.562 -4.952 1.00 89.94 85 GLY A O 1
ATOM 624 N N . VAL A 1 86 ? 7.819 2.381 -3.321 1.00 89.94 86 VAL A N 1
ATOM 625 C CA . VAL A 1 86 ? 8.650 1.172 -3.481 1.00 89.94 86 VAL A CA 1
ATOM 626 C C . VAL A 1 86 ? 8.488 0.566 -4.877 1.00 89.94 86 VAL A C 1
ATOM 628 O O . VAL A 1 86 ? 9.489 0.253 -5.525 1.00 89.94 86 VAL A O 1
ATOM 631 N N . GLY A 1 87 ? 7.250 0.441 -5.362 1.00 90.25 87 GLY A N 1
ATOM 632 C CA . GLY A 1 87 ? 6.947 -0.053 -6.705 1.00 90.25 87 GLY A CA 1
ATOM 633 C C . GLY A 1 87 ? 7.607 0.798 -7.790 1.00 90.25 87 GLY A C 1
ATOM 634 O O . GLY A 1 87 ? 8.319 0.265 -8.641 1.00 90.25 87 GLY A O 1
ATOM 635 N N . ALA A 1 88 ? 7.463 2.124 -7.704 1.00 91.31 88 ALA A N 1
ATOM 636 C CA . ALA A 1 88 ? 8.058 3.062 -8.653 1.00 91.31 88 ALA A CA 1
ATOM 637 C C . ALA A 1 88 ? 9.595 2.983 -8.659 1.00 91.31 88 ALA A C 1
ATOM 639 O O . ALA A 1 88 ? 10.216 2.920 -9.728 1.00 91.31 88 ALA A O 1
ATOM 640 N N . MET A 1 89 ? 10.220 2.929 -7.477 1.00 87.69 89 MET A N 1
ATOM 641 C CA . MET A 1 89 ? 11.673 2.775 -7.343 1.00 87.69 89 MET A CA 1
ATOM 642 C C . MET A 1 89 ? 12.174 1.447 -7.913 1.00 87.69 89 MET A C 1
ATOM 644 O O . MET A 1 89 ? 13.213 1.441 -8.579 1.00 87.69 89 MET A O 1
ATOM 648 N N . ALA A 1 90 ? 11.439 0.349 -7.711 1.00 87.12 90 ALA A N 1
ATOM 649 C CA . ALA A 1 90 ? 11.792 -0.951 -8.271 1.00 87.12 90 ALA A CA 1
ATOM 650 C C . ALA A 1 90 ? 11.851 -0.898 -9.806 1.00 87.12 90 ALA A C 1
ATOM 652 O O . ALA A 1 90 ? 12.830 -1.347 -10.401 1.00 87.12 90 ALA A O 1
ATOM 653 N N . THR A 1 91 ? 10.871 -0.273 -10.460 1.00 87.88 91 THR A N 1
ATOM 654 C CA . THR A 1 91 ? 10.879 -0.094 -11.923 1.00 87.88 91 THR A CA 1
ATOM 655 C C . THR A 1 91 ? 11.940 0.881 -12.424 1.00 87.88 91 THR A C 1
ATOM 657 O O . THR A 1 91 ? 12.528 0.643 -13.474 1.00 87.88 91 THR A O 1
ATOM 660 N N . ASN A 1 92 ? 12.228 1.961 -11.695 1.00 87.38 92 ASN A N 1
ATOM 661 C CA . ASN A 1 92 ? 13.146 2.994 -12.181 1.00 87.38 92 ASN A CA 1
ATOM 662 C C . ASN A 1 92 ? 14.622 2.635 -11.972 1.00 87.38 92 ASN A C 1
ATOM 664 O O . ASN A 1 92 ? 15.436 2.824 -12.876 1.00 87.38 92 ASN A O 1
ATOM 668 N N . ARG A 1 93 ? 14.975 2.103 -10.795 1.00 84.62 93 ARG A N 1
ATOM 669 C CA . ARG A 1 93 ? 16.370 1.806 -10.432 1.00 84.62 93 ARG A CA 1
ATOM 670 C C . ARG A 1 93 ? 16.768 0.382 -10.804 1.00 84.62 93 ARG A C 1
ATOM 672 O O . ARG A 1 93 ? 17.804 0.183 -11.437 1.00 84.62 93 ARG A O 1
ATOM 679 N N . ASN A 1 94 ? 15.933 -0.606 -10.480 1.00 85.56 94 ASN A N 1
ATOM 680 C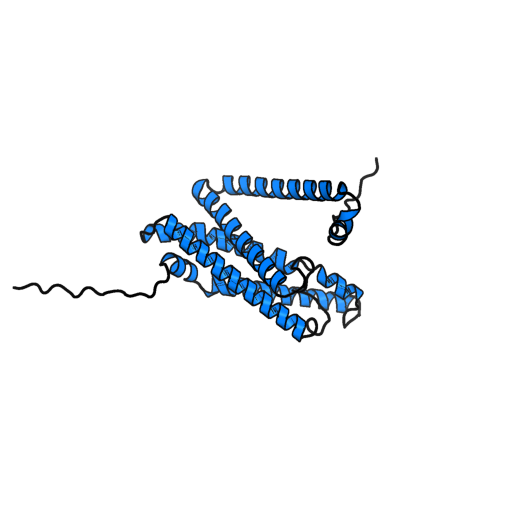 CA . ASN A 1 94 ? 16.326 -2.008 -10.642 1.00 85.56 94 ASN A CA 1
ATOM 681 C C . ASN A 1 94 ? 16.234 -2.474 -12.099 1.00 85.56 94 ASN A C 1
ATOM 683 O O . ASN A 1 94 ? 16.949 -3.397 -12.473 1.00 85.56 94 ASN A O 1
ATOM 687 N N . PHE A 1 95 ? 15.406 -1.841 -12.937 1.00 85.81 95 PHE A N 1
ATOM 688 C CA . PHE A 1 95 ? 15.281 -2.223 -14.346 1.00 85.81 95 PHE A CA 1
ATOM 689 C C . PHE A 1 95 ? 16.557 -1.943 -15.147 1.00 85.81 95 PHE A C 1
ATOM 691 O O . PHE A 1 95 ? 17.041 -2.825 -15.854 1.00 85.81 95 PHE A O 1
ATOM 698 N N . SER A 1 96 ? 17.134 -0.742 -15.014 1.00 84.00 96 SER A N 1
ATOM 699 C CA . SER A 1 96 ? 18.398 -0.393 -15.683 1.00 84.00 96 SER A CA 1
ATOM 700 C C . SER A 1 96 ? 19.539 -1.314 -15.241 1.00 84.00 96 SER A C 1
ATOM 702 O O . SER A 1 96 ? 20.319 -1.767 -16.072 1.00 84.00 96 SER A O 1
ATOM 704 N N . LEU A 1 97 ? 19.589 -1.635 -13.945 1.00 84.88 97 LEU A N 1
ATOM 705 C CA . LEU A 1 97 ? 20.587 -2.532 -13.363 1.00 84.88 97 LEU A CA 1
ATOM 706 C C . LEU A 1 97 ? 20.390 -3.983 -13.842 1.00 84.88 97 LEU A C 1
ATOM 708 O O . LEU A 1 97 ? 21.343 -4.668 -14.197 1.00 84.88 97 LEU A O 1
ATOM 712 N N . ALA A 1 98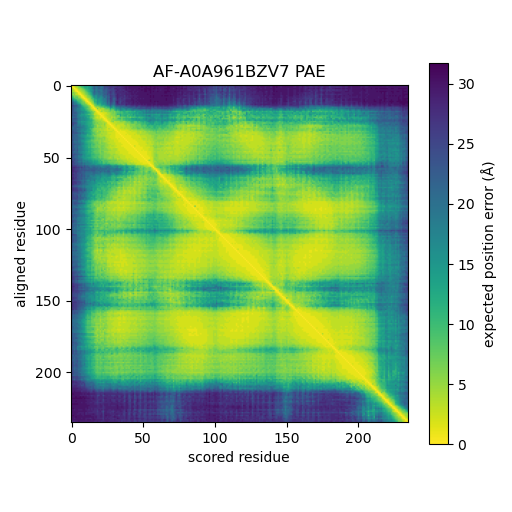 ? 19.149 -4.460 -13.931 1.00 84.19 98 ALA A N 1
ATOM 713 C CA . ALA A 1 98 ? 18.871 -5.795 -14.455 1.00 84.19 98 ALA A CA 1
ATOM 714 C C . ALA A 1 98 ? 19.303 -5.937 -15.924 1.00 84.19 98 ALA A C 1
ATOM 716 O O . ALA A 1 98 ? 19.867 -6.967 -16.293 1.00 84.19 98 ALA A O 1
ATOM 717 N N . LEU A 1 99 ? 19.079 -4.909 -16.752 1.00 85.38 99 LEU A N 1
ATOM 718 C CA . LEU A 1 99 ? 19.525 -4.910 -18.147 1.00 85.38 99 LEU A CA 1
ATOM 719 C C . LEU A 1 99 ? 21.054 -4.870 -18.273 1.00 85.38 99 LEU A C 1
ATOM 721 O O . LEU A 1 99 ? 21.595 -5.573 -19.123 1.00 85.38 99 LEU A O 1
ATOM 725 N N . SER A 1 100 ? 21.758 -4.106 -17.427 1.00 86.69 100 SER A N 1
ATOM 726 C CA . SER A 1 100 ? 23.230 -4.067 -17.460 1.00 86.69 100 SER A CA 1
ATOM 727 C C . SER A 1 100 ? 23.871 -5.393 -17.038 1.00 86.69 100 SER A C 1
ATOM 729 O O . SER A 1 100 ? 24.953 -5.727 -17.510 1.00 86.69 100 SER A O 1
ATOM 731 N N . LEU A 1 101 ? 23.181 -6.184 -16.213 1.00 85.69 101 LEU A N 1
ATOM 732 C CA . LEU A 1 101 ? 23.578 -7.548 -15.848 1.00 85.69 101 LEU A CA 1
ATOM 733 C C . LEU A 1 101 ? 23.145 -8.616 -16.871 1.00 85.69 101 LEU A C 1
ATOM 735 O O . LEU A 1 101 ? 23.265 -9.809 -16.594 1.00 85.69 101 LEU A O 1
ATOM 739 N N . GLY A 1 102 ? 22.624 -8.217 -18.036 1.00 85.81 102 GLY A N 1
ATOM 740 C CA . GLY A 1 102 ? 22.240 -9.132 -19.116 1.00 85.81 102 GLY A CA 1
ATOM 741 C C . GLY A 1 102 ? 20.883 -9.822 -18.931 1.00 85.81 102 GLY A C 1
ATOM 742 O O . GLY A 1 102 ? 20.591 -10.793 -19.629 1.00 85.81 102 GLY A O 1
ATOM 743 N N . SER A 1 103 ? 20.028 -9.357 -18.012 1.00 85.94 103 SER A N 1
ATOM 744 C CA . SER A 1 103 ? 18.674 -9.905 -17.852 1.00 85.94 103 SER A CA 1
ATOM 745 C C . SER A 1 103 ? 17.751 -9.475 -18.994 1.00 85.94 103 SER A C 1
ATOM 747 O O . SER A 1 103 ? 17.806 -8.347 -19.477 1.00 85.94 103 SER A O 1
ATOM 749 N N . SER A 1 104 ? 16.802 -10.337 -19.367 1.00 88.94 104 SER A N 1
ATOM 750 C CA . SER A 1 104 ? 15.717 -9.966 -20.283 1.00 88.94 104 SER A CA 1
ATOM 751 C C . SER A 1 104 ? 14.622 -9.155 -19.574 1.00 88.94 104 SER A C 1
ATOM 753 O O . SER A 1 104 ? 14.431 -9.260 -18.357 1.00 88.94 104 SER A O 1
ATOM 755 N N . ARG A 1 105 ? 13.838 -8.387 -20.349 1.00 88.19 105 ARG A N 1
ATOM 756 C CA . ARG A 1 105 ? 12.666 -7.643 -19.838 1.00 88.19 105 ARG A CA 1
ATOM 757 C C . ARG A 1 105 ? 11.649 -8.571 -19.163 1.00 88.19 105 ARG A C 1
ATOM 759 O O . ARG A 1 105 ? 11.102 -8.226 -18.122 1.00 88.19 105 ARG A O 1
ATOM 766 N N . ARG A 1 106 ? 11.422 -9.762 -19.733 1.00 87.19 106 ARG A N 1
ATOM 767 C CA . ARG A 1 106 ? 10.498 -10.771 -19.185 1.00 87.19 106 ARG A CA 1
ATOM 768 C C . ARG A 1 106 ? 10.980 -11.301 -17.834 1.00 87.19 106 ARG A C 1
ATOM 770 O O . ARG A 1 106 ? 10.189 -11.368 -16.899 1.00 87.19 106 ARG A O 1
ATOM 777 N N . ALA A 1 107 ? 12.266 -11.633 -17.723 1.00 85.62 107 ALA A N 1
ATOM 778 C CA . ALA A 1 107 ? 12.853 -12.135 -16.481 1.00 85.62 107 ALA A CA 1
ATOM 779 C C . ALA A 1 107 ? 12.861 -11.075 -15.364 1.00 85.62 107 ALA A C 1
ATOM 781 O O . ALA A 1 107 ? 12.694 -11.411 -14.189 1.00 85.62 107 ALA A O 1
ATOM 782 N N . PHE A 1 108 ? 13.002 -9.793 -15.726 1.00 87.19 108 PHE A N 1
ATOM 783 C CA . PHE A 1 108 ? 12.841 -8.688 -14.783 1.00 87.19 108 PHE A CA 1
ATOM 784 C C . PHE A 1 108 ? 11.426 -8.650 -14.207 1.00 87.19 108 PHE A C 1
ATOM 786 O O . PHE A 1 108 ? 11.271 -8.756 -12.995 1.00 87.19 108 PHE A O 1
ATOM 793 N N . TRP A 1 109 ? 10.402 -8.573 -15.063 1.00 88.69 109 TRP A N 1
ATOM 794 C CA . TRP A 1 109 ? 9.015 -8.474 -14.605 1.00 88.69 109 TRP A CA 1
ATOM 795 C C . TRP A 1 109 ? 8.586 -9.675 -13.769 1.00 88.69 109 TRP A C 1
ATOM 797 O O . TRP A 1 109 ? 7.978 -9.488 -12.723 1.00 88.69 109 TRP A O 1
ATOM 807 N N . GLN A 1 110 ? 8.976 -10.890 -14.162 1.00 89.25 110 GLN A N 1
ATOM 808 C CA . GLN A 1 110 ? 8.721 -12.084 -13.353 1.00 89.25 110 GLN A CA 1
ATOM 809 C C . GLN A 1 110 ? 9.376 -11.978 -11.968 1.00 89.25 110 GLN A C 1
ATOM 811 O O . GLN A 1 110 ? 8.710 -12.187 -10.957 1.00 89.25 110 GLN A O 1
ATOM 816 N N . GLY A 1 111 ? 10.656 -11.593 -11.901 1.00 86.12 111 GLY A N 1
ATOM 817 C CA . GLY A 1 111 ? 11.366 -11.421 -10.630 1.00 86.12 111 GLY A CA 1
ATOM 818 C C . GLY A 1 111 ? 10.760 -10.338 -9.737 1.00 86.12 111 GLY A C 1
ATOM 819 O O . GLY A 1 111 ? 10.592 -10.550 -8.537 1.00 86.12 111 GLY A O 1
ATOM 820 N N . THR A 1 112 ? 10.385 -9.198 -10.316 1.00 88.69 112 THR A N 1
ATOM 821 C CA . THR A 1 112 ? 9.747 -8.097 -9.586 1.00 88.69 112 THR A CA 1
ATOM 822 C C . THR A 1 112 ? 8.352 -8.476 -9.097 1.00 88.69 112 THR A C 1
ATOM 824 O O . THR A 1 112 ? 8.033 -8.192 -7.947 1.00 88.69 112 THR A O 1
ATOM 827 N N . SER A 1 113 ? 7.552 -9.181 -9.901 1.00 91.62 113 SER A N 1
ATOM 828 C CA . SER A 1 113 ? 6.244 -9.699 -9.484 1.00 91.62 113 SER A CA 1
ATOM 829 C C . SER A 1 113 ? 6.352 -10.675 -8.311 1.00 91.62 113 SER A C 1
ATOM 831 O O . SER A 1 113 ? 5.568 -10.570 -7.369 1.00 91.62 113 SER A O 1
ATOM 833 N N . TYR A 1 114 ? 7.343 -11.575 -8.311 1.00 90.38 114 TYR A N 1
ATOM 834 C CA . TYR A 1 114 ? 7.611 -12.435 -7.150 1.00 90.38 114 TYR A CA 1
ATOM 835 C C . TYR A 1 114 ? 8.032 -11.627 -5.920 1.00 90.38 114 TYR A C 1
ATOM 837 O O . TYR A 1 114 ? 7.592 -11.924 -4.811 1.00 90.38 114 TYR A O 1
ATOM 845 N N . GLY A 1 115 ? 8.837 -10.580 -6.113 1.00 87.75 115 GLY A N 1
ATOM 846 C CA . GLY A 1 115 ? 9.204 -9.646 -5.053 1.00 87.75 115 GLY A CA 1
ATOM 847 C C . GLY A 1 115 ? 7.990 -8.936 -4.455 1.00 87.75 115 GLY A C 1
ATOM 848 O O . GLY A 1 115 ? 7.833 -8.901 -3.238 1.00 87.75 115 GLY A O 1
ATOM 849 N N . PHE A 1 116 ? 7.089 -8.437 -5.302 1.00 93.50 116 PHE A N 1
ATOM 850 C CA . PHE A 1 116 ? 5.852 -7.796 -4.862 1.00 93.50 116 PHE A CA 1
ATOM 851 C C . PHE A 1 116 ? 4.955 -8.754 -4.090 1.00 93.50 116 PHE A C 1
ATOM 853 O O . PHE A 1 116 ? 4.436 -8.389 -3.034 1.00 93.50 116 PHE A O 1
ATOM 860 N N . LEU A 1 117 ? 4.831 -9.992 -4.572 1.00 94.12 117 LEU A N 1
ATOM 861 C CA . LEU A 1 117 ? 4.093 -11.032 -3.874 1.00 94.12 117 LEU A CA 1
ATOM 862 C C . LEU A 1 117 ? 4.703 -11.309 -2.495 1.00 94.12 117 LEU A C 1
ATOM 864 O O . LEU A 1 117 ? 3.979 -11.272 -1.505 1.00 94.12 117 LEU A O 1
ATOM 868 N N . ALA A 1 118 ? 6.022 -11.488 -2.400 1.00 90.75 118 ALA A N 1
ATOM 869 C CA . ALA A 1 118 ? 6.707 -11.711 -1.127 1.00 90.75 118 ALA A CA 1
ATOM 870 C C . ALA A 1 118 ? 6.487 -10.555 -0.135 1.00 90.75 118 ALA A C 1
ATOM 872 O O . ALA A 1 118 ? 6.092 -10.792 1.006 1.00 90.75 118 ALA A O 1
ATOM 873 N N . THR A 1 119 ? 6.663 -9.306 -0.575 1.00 90.44 119 THR A N 1
ATOM 874 C CA . THR A 1 119 ? 6.420 -8.114 0.254 1.00 90.44 119 THR A CA 1
ATOM 875 C C . THR A 1 119 ? 4.976 -8.056 0.742 1.00 90.44 119 THR A C 1
ATOM 877 O O . THR A 1 119 ? 4.723 -7.841 1.928 1.00 90.44 119 THR A O 1
ATOM 880 N N . SER A 1 120 ? 4.016 -8.295 -0.154 1.00 92.81 120 SER A N 1
ATOM 881 C CA . SER A 1 120 ? 2.595 -8.287 0.193 1.00 92.81 120 SER A CA 1
ATOM 882 C C . SER A 1 120 ? 2.219 -9.412 1.168 1.00 92.81 120 SER A C 1
ATOM 884 O O . SER A 1 120 ? 1.468 -9.159 2.105 1.00 92.81 120 SER A O 1
ATOM 886 N N . LEU A 1 121 ? 2.800 -10.610 1.027 1.00 93.75 121 LEU A N 1
ATOM 887 C CA . LEU A 1 121 ? 2.586 -11.742 1.935 1.00 93.75 121 LEU A CA 1
ATOM 888 C C . LEU A 1 121 ? 3.149 -11.471 3.330 1.00 93.75 121 LEU A C 1
ATOM 890 O O . LEU A 1 121 ? 2.459 -11.711 4.319 1.00 93.75 121 LEU A O 1
ATOM 894 N N . VAL A 1 122 ? 4.373 -10.944 3.422 1.00 91.38 122 VAL A N 1
ATOM 895 C CA . VAL A 1 122 ? 4.982 -10.566 4.709 1.00 91.38 122 VAL A CA 1
ATOM 896 C C . VAL A 1 122 ? 4.123 -9.515 5.406 1.00 91.38 122 VAL A C 1
ATOM 898 O O . VAL A 1 122 ? 3.813 -9.652 6.587 1.00 91.38 122 VAL A O 1
ATOM 901 N N . THR A 1 123 ? 3.671 -8.509 4.660 1.00 90.56 123 THR A N 1
ATOM 902 C CA . THR A 1 123 ? 2.852 -7.415 5.198 1.00 90.56 123 THR A CA 1
ATOM 903 C C . THR A 1 123 ? 1.470 -7.900 5.646 1.00 90.56 123 THR A C 1
ATOM 905 O O . THR A 1 123 ? 1.023 -7.564 6.740 1.00 90.56 123 THR A O 1
ATOM 908 N N . ALA A 1 124 ? 0.809 -8.744 4.849 1.00 91.06 124 ALA A N 1
ATOM 909 C CA . ALA A 1 124 ? -0.479 -9.340 5.203 1.00 91.06 124 ALA A CA 1
ATOM 910 C C . ALA A 1 124 ? -0.365 -10.277 6.417 1.00 91.06 124 ALA A C 1
ATOM 912 O O . ALA A 1 124 ? -1.236 -10.280 7.285 1.00 91.06 124 ALA A O 1
ATOM 913 N N . THR A 1 125 ? 0.737 -11.024 6.525 1.00 91.75 125 THR A N 1
ATOM 914 C CA . THR A 1 125 ? 1.020 -11.873 7.692 1.00 91.75 125 THR A CA 1
ATOM 915 C C . THR A 1 125 ? 1.279 -11.029 8.941 1.00 91.75 125 THR A C 1
ATOM 917 O O . THR A 1 125 ? 0.758 -11.338 10.008 1.00 91.75 125 THR A O 1
ATOM 920 N N . ALA A 1 126 ? 2.014 -9.921 8.820 1.00 89.88 126 ALA A N 1
ATOM 921 C CA . ALA A 1 126 ? 2.213 -8.985 9.925 1.00 89.88 126 ALA A CA 1
ATOM 922 C C . ALA A 1 126 ? 0.884 -8.372 10.401 1.00 89.88 126 ALA A C 1
ATOM 924 O O . ALA A 1 126 ? 0.618 -8.343 11.601 1.00 89.88 126 ALA A O 1
ATOM 925 N N . ALA A 1 127 ? 0.010 -7.960 9.475 1.00 88.00 127 ALA A N 1
ATOM 926 C CA . ALA A 1 127 ? -1.328 -7.467 9.810 1.00 88.00 127 ALA A CA 1
ATOM 927 C C . ALA A 1 127 ? -2.182 -8.535 10.518 1.00 88.00 127 ALA A C 1
ATOM 929 O O . ALA A 1 127 ? -2.887 -8.232 11.477 1.00 88.00 127 ALA A O 1
ATOM 930 N N . MET A 1 128 ? -2.072 -9.796 10.096 1.00 90.44 128 MET A N 1
ATOM 931 C CA . MET A 1 128 ? -2.715 -10.933 10.759 1.00 90.44 128 MET A CA 1
ATOM 932 C C . MET A 1 128 ? -2.219 -11.154 12.190 1.00 90.44 128 MET A C 1
ATOM 934 O O . MET A 1 128 ? -3.027 -11.396 13.085 1.00 90.44 128 MET A O 1
ATOM 938 N N . ILE A 1 129 ? -0.908 -11.051 12.419 1.00 89.06 129 ILE A N 1
ATOM 939 C CA . ILE A 1 129 ? -0.320 -11.160 13.761 1.00 89.06 129 ILE A CA 1
ATOM 940 C C . ILE A 1 129 ? -0.819 -10.013 14.646 1.00 89.06 129 ILE A C 1
ATOM 942 O O . ILE A 1 129 ? -1.231 -10.252 15.778 1.00 89.06 129 ILE A O 1
ATOM 946 N N . LEU A 1 130 ? -0.855 -8.784 14.123 1.00 86.81 130 LEU A N 1
ATOM 947 C CA . LEU A 1 130 ? -1.391 -7.626 14.845 1.00 86.81 130 LEU A CA 1
ATOM 948 C C . LEU A 1 130 ? -2.881 -7.789 15.176 1.00 86.81 130 LEU A C 1
ATOM 950 O O . LEU A 1 130 ? -3.287 -7.461 16.286 1.00 86.81 130 LEU A O 1
ATOM 954 N N . LEU A 1 131 ? -3.682 -8.361 14.272 1.00 86.31 131 LEU A N 1
ATOM 955 C CA . LEU A 1 131 ? -5.084 -8.693 14.550 1.00 86.31 131 LEU A CA 1
ATOM 956 C C . LEU A 1 131 ? -5.218 -9.764 15.642 1.00 86.31 131 LEU A C 1
ATOM 958 O O . LEU A 1 131 ? -6.104 -9.686 16.494 1.00 86.31 131 LEU A O 1
ATOM 962 N N . ALA A 1 132 ? -4.359 -10.784 15.616 1.00 85.12 132 ALA A N 1
ATOM 963 C CA . ALA A 1 132 ? -4.345 -11.814 16.647 1.00 85.12 132 ALA A CA 1
ATOM 964 C C . ALA A 1 132 ? -3.995 -11.217 18.019 1.00 85.12 132 ALA A C 1
ATOM 966 O O . ALA A 1 132 ? -4.663 -11.535 19.002 1.00 85.12 132 ALA A O 1
ATOM 967 N N . LEU A 1 133 ? -3.020 -10.305 18.068 1.00 86.75 133 LEU A N 1
ATOM 968 C CA . LEU A 1 133 ? -2.660 -9.556 19.274 1.00 86.75 133 LEU A CA 1
ATOM 969 C C . LEU A 1 133 ? -3.800 -8.648 19.749 1.00 86.75 133 LEU A C 1
ATOM 971 O O . LEU A 1 133 ? -4.103 -8.633 20.940 1.00 86.75 133 LEU A O 1
ATOM 975 N N . GLU A 1 134 ? -4.480 -7.946 18.842 1.00 85.94 134 GLU A N 1
ATOM 976 C CA . GLU A 1 134 ? -5.642 -7.112 19.172 1.00 85.94 134 GLU A CA 1
ATOM 977 C C . GLU A 1 134 ? -6.744 -7.933 19.853 1.00 85.94 134 GLU A C 1
ATOM 979 O O . GLU A 1 134 ? -7.293 -7.523 20.876 1.00 85.94 134 GLU A O 1
ATOM 984 N N . ARG A 1 135 ? -7.035 -9.132 19.338 1.00 84.50 135 ARG A N 1
ATOM 985 C CA . ARG A 1 135 ? -8.037 -10.022 19.941 1.00 84.50 135 ARG A CA 1
ATOM 986 C C . ARG A 1 135 ? -7.571 -10.634 21.259 1.00 84.50 135 ARG A C 1
ATOM 988 O O . ARG A 1 135 ? -8.369 -10.714 22.188 1.00 84.50 135 ARG A O 1
ATOM 995 N N . ALA A 1 136 ? -6.299 -11.018 21.358 1.00 83.75 136 ALA A N 1
ATOM 996 C CA . ALA A 1 136 ? -5.721 -11.567 22.585 1.00 83.75 136 ALA A CA 1
ATOM 997 C C . ALA A 1 136 ? -5.672 -10.538 23.729 1.00 83.75 136 ALA A C 1
ATOM 999 O O . ALA A 1 136 ? -5.793 -10.900 24.894 1.00 83.75 136 ALA A O 1
ATOM 1000 N N . THR A 1 137 ? -5.530 -9.254 23.400 1.00 82.44 137 THR A N 1
ATOM 1001 C CA . THR A 1 137 ? -5.483 -8.141 24.365 1.00 82.44 137 THR A CA 1
ATOM 1002 C C . THR A 1 137 ? -6.851 -7.509 24.632 1.00 82.44 137 THR A C 1
ATOM 1004 O O . THR A 1 137 ? -6.920 -6.446 25.249 1.00 82.44 137 THR A O 1
ATOM 1007 N N . HIS A 1 138 ? -7.940 -8.137 24.167 1.00 77.31 138 HIS A N 1
ATOM 1008 C CA . HIS A 1 138 ? -9.303 -7.606 24.260 1.00 77.31 138 HIS A CA 1
ATOM 1009 C C . HIS A 1 138 ? -9.409 -6.153 23.760 1.00 77.31 138 HIS A C 1
ATOM 1011 O O . HIS A 1 138 ? -9.939 -5.284 24.449 1.00 77.31 138 HIS A O 1
ATOM 1017 N N . ALA A 1 139 ? -8.912 -5.903 22.544 1.00 76.12 139 ALA A N 1
ATOM 1018 C CA . ALA A 1 139 ? -8.833 -4.581 21.923 1.00 76.12 139 ALA A CA 1
ATOM 1019 C C . ALA A 1 139 ? -7.872 -3.630 22.663 1.00 76.12 139 ALA A C 1
ATOM 1021 O O . ALA A 1 139 ? -8.225 -2.510 23.046 1.00 76.12 139 ALA A O 1
ATOM 1022 N N . TRP A 1 140 ? -6.629 -4.096 22.842 1.00 74.06 140 TRP A N 1
ATOM 1023 C CA . TRP A 1 140 ? -5.494 -3.309 23.332 1.00 74.06 140 TRP A CA 1
ATOM 1024 C C . TRP A 1 140 ? -5.707 -2.679 24.712 1.00 74.06 140 TRP A C 1
ATOM 1026 O O . TRP A 1 140 ? -5.339 -1.523 24.919 1.00 74.06 140 TRP A O 1
ATOM 1036 N N . TRP A 1 141 ? -6.329 -3.417 25.641 1.00 70.19 141 TRP A N 1
ATOM 1037 C CA . TRP A 1 141 ? -6.668 -3.000 27.019 1.00 70.19 141 TRP A CA 1
ATOM 1038 C C . TRP A 1 141 ? -7.614 -1.790 27.153 1.00 70.19 141 TRP A C 1
ATOM 1040 O O . TRP A 1 141 ? -8.229 -1.603 28.198 1.00 70.19 141 TRP A O 1
ATOM 1050 N N . LEU A 1 142 ? -7.761 -0.990 26.100 1.00 66.31 142 LEU A N 1
ATOM 1051 C CA . LEU A 1 142 ? -8.494 0.273 26.052 1.00 66.31 142 LEU A CA 1
ATOM 1052 C C . LEU A 1 142 ? -9.830 0.149 25.304 1.00 66.31 142 LEU A C 1
ATOM 1054 O O . LEU A 1 142 ? -10.583 1.119 25.230 1.00 66.31 142 LEU A O 1
ATOM 1058 N N . GLY A 1 143 ? -10.123 -1.022 24.729 1.00 67.19 143 GLY A N 1
ATOM 1059 C CA . GLY A 1 143 ? -11.321 -1.248 23.926 1.00 67.19 143 GLY A CA 1
ATOM 1060 C C . GLY A 1 143 ? -11.229 -0.666 22.512 1.00 67.19 143 GLY A C 1
ATOM 1061 O O . GLY A 1 143 ? -12.262 -0.371 21.927 1.00 67.19 143 GLY A O 1
ATOM 1062 N N . ILE A 1 144 ? -10.029 -0.460 21.959 1.00 70.06 144 ILE A N 1
ATOM 1063 C CA . ILE A 1 144 ? -9.824 0.220 20.668 1.00 70.06 144 ILE A CA 1
ATOM 1064 C C . ILE A 1 144 ? -9.652 -0.805 19.549 1.00 70.06 144 ILE A C 1
ATOM 1066 O O . ILE A 1 144 ? -8.755 -1.648 19.607 1.00 70.06 144 ILE A O 1
ATOM 1070 N N . HIS A 1 145 ? -10.451 -0.677 18.490 1.00 77.69 145 HIS A N 1
ATOM 1071 C CA . HIS A 1 145 ? -10.295 -1.479 17.282 1.00 77.69 145 HIS A CA 1
ATOM 1072 C C . HIS A 1 145 ? -9.456 -0.746 16.237 1.00 77.69 145 HIS A C 1
ATOM 1074 O O . HIS A 1 145 ? -9.821 0.348 15.803 1.00 77.69 145 HIS A O 1
ATOM 1080 N N . VAL A 1 146 ? -8.325 -1.331 15.832 1.00 73.88 146 VAL A N 1
ATOM 1081 C CA . VAL A 1 146 ? -7.403 -0.696 14.869 1.00 73.88 146 VAL A CA 1
ATOM 1082 C C . VAL A 1 146 ? -7.239 -1.523 13.601 1.00 73.88 146 VAL A C 1
ATOM 1084 O O . VAL A 1 146 ? -7.201 -0.962 12.507 1.00 73.88 146 VAL A O 1
ATOM 1087 N N . ILE A 1 147 ? -7.150 -2.845 13.735 1.00 77.62 147 ILE A N 1
ATOM 1088 C CA . ILE A 1 147 ? -7.077 -3.780 12.610 1.00 77.62 147 ILE A CA 1
ATOM 1089 C C . ILE A 1 147 ? -8.464 -4.384 12.340 1.00 77.62 147 ILE A C 1
ATOM 1091 O O . ILE A 1 147 ? -8.813 -4.625 11.182 1.00 77.62 147 ILE A O 1
ATOM 1095 N N . GLU A 1 148 ? -9.286 -4.595 13.378 1.00 75.38 148 GLU A N 1
ATOM 1096 C CA . GLU A 1 148 ? -10.670 -5.068 13.232 1.00 75.38 148 GLU A CA 1
ATOM 1097 C C . GLU A 1 148 ? -11.612 -3.926 12.807 1.00 75.38 148 GLU A C 1
ATOM 1099 O O . GLU A 1 148 ? -12.419 -3.403 13.575 1.00 75.38 148 GLU A O 1
ATOM 1104 N N . VAL A 1 149 ? -11.481 -3.527 11.544 1.00 77.56 149 VAL A N 1
ATOM 1105 C CA . VAL A 1 149 ? -12.188 -2.397 10.930 1.00 77.56 149 VAL A CA 1
ATOM 1106 C C . VAL A 1 149 ? -13.176 -2.922 9.893 1.00 77.56 149 VAL A C 1
ATOM 1108 O O . VAL A 1 149 ? -12.876 -3.858 9.148 1.00 77.56 149 VAL A O 1
ATOM 1111 N N . ASP A 1 150 ? -14.341 -2.281 9.776 1.00 75.25 150 ASP A N 1
ATOM 1112 C CA . ASP A 1 150 ? -15.387 -2.702 8.831 1.00 75.25 150 ASP A CA 1
ATOM 1113 C C . ASP A 1 150 ? -14.909 -2.721 7.368 1.00 75.25 150 ASP A C 1
ATOM 1115 O O . ASP A 1 150 ? -15.393 -3.521 6.568 1.00 75.25 150 ASP A O 1
ATOM 1119 N N . VAL A 1 151 ? -13.926 -1.885 7.022 1.00 68.00 151 VAL A N 1
ATOM 1120 C CA . VAL A 1 151 ? -13.375 -1.790 5.662 1.00 68.00 151 VAL A CA 1
ATOM 1121 C C . VAL A 1 151 ? -12.387 -2.923 5.340 1.00 68.00 151 VAL A C 1
ATOM 1123 O O . VAL A 1 151 ? -12.320 -3.367 4.197 1.00 68.00 151 VAL A O 1
ATOM 1126 N N . LEU A 1 152 ? -11.647 -3.427 6.334 1.00 71.62 152 LEU A N 1
ATOM 1127 C CA . LEU A 1 152 ? -10.753 -4.590 6.192 1.00 71.62 152 LEU A CA 1
ATOM 1128 C C . LEU A 1 152 ? -11.531 -5.921 6.194 1.00 71.62 152 LEU A C 1
ATOM 1130 O O . LEU A 1 152 ? -11.034 -6.944 5.717 1.00 71.62 152 LEU A O 1
ATOM 1134 N N . GLY A 1 153 ? -12.769 -5.890 6.690 1.00 71.00 153 GLY A N 1
ATOM 1135 C CA . GLY A 1 153 ? -13.635 -7.049 6.844 1.00 71.00 153 GLY A CA 1
ATOM 1136 C C . GLY A 1 153 ? -13.467 -7.725 8.204 1.00 71.00 153 GLY A C 1
ATOM 1137 O O . GLY A 1 153 ? -12.462 -7.577 8.895 1.00 71.00 153 GLY A O 1
ATOM 1138 N N . ARG A 1 154 ? -14.491 -8.482 8.611 1.00 74.50 154 ARG A N 1
ATOM 1139 C CA . ARG A 1 154 ? -14.522 -9.137 9.924 1.00 74.50 154 ARG A CA 1
ATOM 1140 C C . ARG A 1 154 ? -13.930 -10.537 9.833 1.00 74.50 154 ARG A C 1
ATOM 1142 O O . ARG A 1 154 ? -14.544 -11.439 9.270 1.00 74.50 154 ARG A O 1
ATOM 1149 N N . GLY A 1 155 ? -12.755 -10.713 10.426 1.00 77.19 155 GLY A N 1
ATOM 1150 C CA . GLY A 1 155 ? -12.107 -12.011 10.593 1.00 77.19 155 GLY A CA 1
ATOM 1151 C C . GLY A 1 155 ? -10.799 -12.167 9.824 1.00 77.19 155 GLY A C 1
ATOM 1152 O O . GLY A 1 155 ? -10.524 -11.478 8.845 1.00 77.19 155 GLY A O 1
ATOM 1153 N N . TYR A 1 156 ? -10.010 -13.136 10.281 1.00 81.62 156 TYR A N 1
ATOM 1154 C CA . TYR A 1 156 ? -8.662 -13.429 9.804 1.00 81.62 156 TYR A CA 1
ATOM 1155 C C . TYR A 1 156 ? -8.510 -13.497 8.266 1.00 81.62 156 TYR A C 1
ATOM 1157 O O . TYR A 1 156 ? -7.690 -12.755 7.726 1.00 81.62 156 TYR A O 1
ATOM 1165 N N . PRO A 1 157 ? -9.294 -14.297 7.509 1.00 86.44 157 PRO A N 1
ATOM 1166 C CA . PRO A 1 157 ? -9.057 -14.437 6.070 1.00 86.44 157 PRO A CA 1
ATOM 1167 C C . PRO A 1 157 ? -9.381 -13.164 5.279 1.00 86.44 157 PRO A C 1
ATOM 1169 O O . PRO A 1 157 ? -8.709 -12.871 4.292 1.00 86.44 157 PRO A O 1
ATOM 1172 N N . LEU A 1 158 ? -10.381 -12.390 5.714 1.00 87.31 158 LEU A N 1
ATOM 1173 C CA . LEU A 1 158 ? -10.758 -11.141 5.053 1.00 87.31 158 LEU A CA 1
ATOM 1174 C C . LEU A 1 158 ? -9.710 -10.053 5.283 1.00 87.31 158 LEU A C 1
ATOM 1176 O O . LEU A 1 158 ? -9.323 -9.386 4.326 1.00 87.31 158 LEU A O 1
ATOM 1180 N N . VAL A 1 159 ? -9.192 -9.925 6.508 1.00 86.81 159 VAL A N 1
ATOM 1181 C CA . VAL A 1 159 ? -8.101 -8.985 6.813 1.00 86.81 159 VAL A CA 1
ATOM 1182 C C . VAL A 1 159 ? -6.838 -9.349 6.034 1.00 86.81 159 VAL A C 1
ATOM 1184 O O . VAL A 1 159 ? -6.222 -8.487 5.411 1.00 86.81 159 VAL A O 1
ATOM 1187 N N . PHE A 1 160 ? -6.476 -10.634 5.999 1.00 89.50 160 PHE A N 1
ATOM 1188 C CA . PHE A 1 160 ? -5.321 -11.086 5.229 1.00 89.50 160 PHE A CA 1
ATOM 1189 C C . PHE A 1 160 ? -5.465 -10.753 3.739 1.00 89.50 160 PHE A C 1
ATOM 1191 O O . PHE A 1 160 ? -4.568 -10.151 3.149 1.00 89.50 160 PHE A O 1
ATOM 1198 N N . LEU A 1 161 ? -6.605 -11.102 3.133 1.00 91.88 161 LEU A N 1
ATOM 1199 C CA . LEU A 1 161 ? -6.841 -10.879 1.709 1.00 91.88 161 LEU A CA 1
ATOM 1200 C C . LEU A 1 161 ? -6.937 -9.388 1.366 1.00 91.88 161 LEU A C 1
ATOM 1202 O O . LEU A 1 161 ? -6.390 -8.960 0.353 1.00 91.88 161 LEU A O 1
ATOM 1206 N N . SER A 1 162 ? -7.603 -8.588 2.197 1.00 89.38 162 SER A N 1
ATOM 1207 C CA . SER A 1 162 ? -7.770 -7.152 1.957 1.00 89.38 162 SER A CA 1
ATOM 1208 C C . SER A 1 162 ? -6.426 -6.421 2.003 1.00 89.38 162 SER A C 1
ATOM 1210 O O . SER A 1 162 ? -6.116 -5.658 1.083 1.00 89.38 162 SER A O 1
ATOM 1212 N N . VAL A 1 163 ? -5.577 -6.719 2.993 1.00 90.62 163 VAL A N 1
ATOM 1213 C CA . VAL A 1 163 ? -4.212 -6.176 3.085 1.00 90.62 163 VAL A CA 1
ATOM 1214 C C . VAL A 1 163 ? -3.343 -6.681 1.935 1.00 90.62 163 VAL A C 1
ATOM 1216 O O . VAL A 1 163 ? -2.649 -5.874 1.317 1.00 90.62 163 VAL A O 1
ATOM 1219 N N . LEU A 1 164 ? -3.411 -7.972 1.589 1.00 93.12 164 LEU A N 1
ATOM 1220 C CA . LEU A 1 164 ? -2.668 -8.550 0.463 1.00 93.12 164 LEU A CA 1
ATOM 1221 C C . LEU A 1 164 ? -3.005 -7.833 -0.852 1.00 93.12 164 LEU A C 1
ATOM 1223 O O . LEU A 1 164 ? -2.107 -7.358 -1.550 1.00 93.12 164 LEU A O 1
ATOM 1227 N N . CYS A 1 165 ? -4.297 -7.698 -1.159 1.00 93.75 165 CYS A N 1
ATOM 1228 C CA . CYS A 1 165 ? -4.787 -7.008 -2.349 1.00 93.75 165 CYS A CA 1
ATOM 1229 C C . CYS A 1 165 ? -4.398 -5.528 -2.349 1.00 93.75 165 CYS A C 1
ATOM 1231 O O . CYS A 1 165 ? -3.943 -5.020 -3.371 1.00 93.75 165 CYS A O 1
ATOM 1233 N N . TH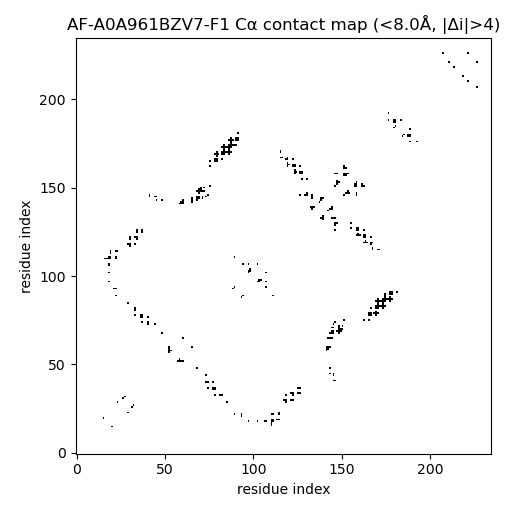R A 1 166 ? -4.515 -4.850 -1.207 1.00 92.00 166 THR A N 1
ATOM 1234 C CA . THR A 1 166 ? -4.127 -3.439 -1.059 1.00 92.00 166 THR A CA 1
ATOM 1235 C C . THR A 1 166 ? -2.632 -3.248 -1.310 1.00 92.00 166 THR A C 1
ATOM 1237 O O . THR A 1 166 ? -2.231 -2.327 -2.025 1.00 92.00 166 THR A O 1
ATOM 1240 N N . CYS A 1 167 ? -1.798 -4.147 -0.783 1.00 93.31 167 CYS A N 1
ATOM 1241 C CA . CYS A 1 167 ? -0.355 -4.099 -0.974 1.00 93.31 167 CYS A CA 1
ATOM 1242 C C . CYS A 1 167 ? 0.039 -4.362 -2.428 1.00 93.31 167 CYS A C 1
ATOM 1244 O O . CYS A 1 167 ? 0.826 -3.605 -2.997 1.00 93.31 167 CYS A O 1
ATOM 1246 N N . LEU A 1 168 ? -0.522 -5.411 -3.040 1.00 94.50 168 LEU A N 1
ATOM 1247 C CA . LEU A 1 168 ? -0.285 -5.728 -4.448 1.00 94.50 168 LEU A CA 1
ATOM 1248 C C . LEU A 1 168 ? -0.731 -4.579 -5.348 1.00 94.50 168 LEU A C 1
ATOM 1250 O O . LEU A 1 168 ? 0.023 -4.167 -6.227 1.00 94.50 168 LEU A O 1
ATOM 1254 N N . PHE A 1 169 ? -1.916 -4.024 -5.096 1.00 94.31 169 PHE A N 1
ATOM 1255 C CA . PHE A 1 169 ? -2.424 -2.874 -5.830 1.00 94.31 169 PHE A CA 1
ATOM 1256 C C . PHE A 1 169 ? -1.481 -1.674 -5.713 1.00 94.31 169 PHE A C 1
ATOM 1258 O O . PHE A 1 169 ? -1.088 -1.121 -6.735 1.00 94.31 169 PHE A O 1
ATOM 1265 N N . GLY A 1 170 ? -1.045 -1.315 -4.501 1.00 93.62 170 GLY A N 1
ATOM 1266 C CA . GLY A 1 170 ? -0.095 -0.220 -4.288 1.00 93.62 170 GLY A CA 1
ATOM 1267 C C . GLY A 1 170 ? 1.235 -0.434 -5.018 1.00 93.62 170 GLY A C 1
ATOM 1268 O O . GLY A 1 170 ? 1.705 0.465 -5.713 1.00 93.62 170 GLY A O 1
ATOM 1269 N N . LEU A 1 171 ? 1.811 -1.637 -4.929 1.00 94.12 171 LEU A N 1
ATOM 1270 C CA . LEU A 1 171 ? 3.079 -1.982 -5.585 1.00 94.12 171 LEU A CA 1
ATOM 1271 C C . LEU A 1 171 ? 2.976 -1.939 -7.115 1.00 94.12 171 LEU A C 1
ATOM 1273 O O . LEU A 1 171 ? 3.830 -1.338 -7.770 1.00 94.12 171 LEU A O 1
ATOM 1277 N N . TYR A 1 172 ? 1.926 -2.532 -7.691 1.00 95.44 172 TYR A N 1
ATOM 1278 C CA . TYR A 1 172 ? 1.716 -2.518 -9.140 1.00 95.44 172 TYR A CA 1
ATOM 1279 C C . TYR A 1 172 ? 1.343 -1.135 -9.663 1.00 95.44 172 TYR A C 1
ATOM 1281 O O . TYR A 1 172 ? 1.805 -0.756 -10.737 1.00 95.44 172 TYR A O 1
ATOM 1289 N N . LEU A 1 173 ? 0.566 -0.356 -8.910 1.00 94.62 173 LEU A N 1
ATOM 1290 C CA . LEU A 1 173 ? 0.228 1.011 -9.292 1.00 94.62 173 LEU A CA 1
ATOM 1291 C C . LEU A 1 173 ? 1.469 1.916 -9.246 1.00 94.62 173 LEU A C 1
ATOM 1293 O O . LEU A 1 173 ? 1.696 2.705 -10.161 1.00 94.62 173 LEU A O 1
ATOM 1297 N N . GLY A 1 174 ? 2.337 1.729 -8.249 1.00 93.06 174 GLY A N 1
ATOM 1298 C CA . GLY A 1 174 ? 3.662 2.343 -8.212 1.00 93.06 174 GLY A CA 1
ATOM 1299 C C . GLY A 1 174 ? 4.530 1.963 -9.411 1.00 93.06 174 GLY A C 1
ATOM 1300 O O . GLY A 1 174 ? 5.102 2.832 -10.069 1.00 93.06 174 GLY A O 1
ATOM 1301 N N . ALA A 1 175 ? 4.595 0.669 -9.735 1.00 93.50 175 ALA A N 1
ATOM 1302 C CA . ALA A 1 175 ? 5.333 0.175 -10.896 1.00 93.50 175 ALA A CA 1
ATOM 1303 C C . ALA A 1 175 ? 4.779 0.736 -12.216 1.00 93.50 175 ALA A C 1
ATOM 1305 O O . ALA A 1 175 ? 5.553 1.105 -13.094 1.00 93.50 175 ALA A O 1
ATOM 1306 N N . PHE A 1 176 ? 3.458 0.868 -12.346 1.00 93.88 176 PHE A N 1
ATOM 1307 C CA . PHE A 1 176 ? 2.803 1.475 -13.505 1.00 93.88 176 PHE A CA 1
ATOM 1308 C C . PHE A 1 176 ? 3.263 2.924 -13.716 1.00 93.88 176 PHE A C 1
ATOM 1310 O O . PHE A 1 176 ? 3.802 3.250 -14.777 1.00 93.88 176 PHE A O 1
ATOM 1317 N N . PHE A 1 177 ? 3.167 3.777 -12.693 1.00 93.25 177 PHE A N 1
ATOM 1318 C CA . PHE A 1 177 ? 3.662 5.154 -12.798 1.00 93.25 177 PHE A CA 1
ATOM 1319 C C . PHE A 1 177 ? 5.181 5.219 -13.002 1.00 93.25 177 PHE A C 1
ATOM 1321 O O . PHE A 1 177 ? 5.663 6.055 -13.767 1.00 93.25 177 PHE A O 1
ATOM 1328 N N . GLY A 1 178 ? 5.938 4.300 -12.395 1.00 91.12 178 GLY A N 1
ATOM 1329 C CA . GLY A 1 178 ? 7.372 4.156 -12.637 1.00 91.12 178 GLY A CA 1
ATOM 1330 C C . GLY A 1 178 ? 7.697 3.831 -14.099 1.00 91.12 178 GLY A C 1
ATOM 1331 O O . GLY A 1 178 ? 8.599 4.431 -14.679 1.00 91.12 178 GLY A O 1
ATOM 1332 N N . THR A 1 179 ? 6.930 2.947 -14.742 1.00 91.50 179 THR A N 1
ATOM 1333 C CA . THR A 1 179 ? 7.118 2.657 -16.172 1.00 91.50 179 THR A CA 1
ATOM 1334 C C . THR A 1 179 ? 6.819 3.860 -17.054 1.00 91.50 179 THR A C 1
ATOM 1336 O O . THR A 1 179 ? 7.639 4.167 -17.914 1.00 91.50 179 THR A O 1
ATOM 1339 N N . ILE A 1 180 ? 5.719 4.579 -16.798 1.00 93.06 180 ILE A N 1
ATOM 1340 C CA . ILE A 1 180 ? 5.355 5.795 -17.543 1.00 93.06 180 ILE A CA 1
ATOM 1341 C C . ILE A 1 180 ? 6.450 6.849 -17.415 1.00 93.06 180 ILE A C 1
ATOM 1343 O O . ILE A 1 180 ? 6.866 7.425 -18.420 1.00 93.06 180 ILE A O 1
ATOM 1347 N N . TYR A 1 181 ? 6.953 7.066 -16.196 1.00 92.19 181 TYR A N 1
ATOM 1348 C CA . TYR A 1 181 ? 8.052 7.993 -15.945 1.00 92.19 181 TYR A CA 1
ATOM 1349 C C . TYR A 1 181 ? 9.267 7.667 -16.809 1.00 92.19 181 TYR A C 1
ATOM 1351 O O . TYR A 1 181 ? 9.845 8.548 -17.440 1.00 92.19 181 TYR A O 1
ATOM 1359 N N . ARG A 1 182 ? 9.634 6.386 -16.872 1.00 86.69 182 ARG A N 1
ATOM 1360 C CA . ARG A 1 182 ? 10.795 5.935 -17.633 1.00 86.69 182 ARG A CA 1
ATOM 1361 C C . ARG A 1 182 ? 10.590 6.042 -19.146 1.00 86.69 182 ARG A C 1
ATOM 1363 O O . ARG A 1 182 ? 11.555 6.312 -19.855 1.00 86.69 182 ARG A O 1
ATOM 1370 N N . THR A 1 183 ? 9.385 5.779 -19.651 1.00 89.50 183 THR A N 1
ATOM 1371 C CA . THR A 1 183 ? 9.125 5.743 -21.101 1.00 89.50 183 THR A CA 1
ATOM 1372 C C . THR A 1 183 ? 8.790 7.105 -21.688 1.00 89.50 183 THR A C 1
ATOM 1374 O O . THR A 1 183 ? 9.169 7.380 -22.819 1.00 89.50 183 THR A O 1
ATOM 1377 N N . LEU A 1 184 ? 8.055 7.933 -20.947 1.00 91.62 184 LEU A N 1
ATOM 1378 C CA . LEU A 1 184 ? 7.481 9.183 -21.443 1.00 91.62 184 LEU A CA 1
ATOM 1379 C C . LEU A 1 184 ? 7.992 10.415 -20.676 1.00 91.62 184 LEU A C 1
ATOM 1381 O O . LEU A 1 184 ? 7.799 11.541 -21.122 1.00 91.62 184 LEU A O 1
ATOM 1385 N N . GLY A 1 185 ? 8.676 10.234 -19.545 1.00 90.12 185 GLY A N 1
ATOM 1386 C CA . GLY A 1 185 ? 9.188 11.330 -18.724 1.00 90.12 185 GLY A CA 1
ATOM 1387 C C . GLY A 1 185 ? 8.169 11.879 -17.720 1.00 90.12 185 GLY A C 1
ATOM 1388 O O . GLY A 1 185 ? 7.037 11.407 -17.598 1.00 90.12 185 GLY A O 1
ATOM 1389 N N . ALA A 1 186 ? 8.587 12.902 -16.969 1.00 90.69 186 ALA A N 1
ATOM 1390 C CA . ALA A 1 186 ? 7.840 13.431 -15.825 1.00 90.69 186 ALA A CA 1
ATOM 1391 C C . ALA A 1 186 ? 6.481 14.049 -16.198 1.00 90.69 186 ALA A C 1
ATOM 1393 O O . ALA A 1 186 ? 5.501 13.846 -15.483 1.00 90.69 186 ALA A O 1
ATOM 1394 N N . ALA A 1 187 ? 6.401 14.765 -17.325 1.00 91.88 187 ALA A N 1
ATOM 1395 C CA . ALA A 1 187 ? 5.174 15.442 -17.750 1.00 91.88 187 ALA A CA 1
ATOM 1396 C C . ALA A 1 187 ? 4.003 14.457 -17.912 1.00 91.88 187 ALA A C 1
ATOM 1398 O O . ALA A 1 187 ? 2.896 14.704 -17.436 1.00 91.88 187 ALA A O 1
ATOM 1399 N N . TRP A 1 188 ? 4.263 13.287 -18.497 1.00 93.12 188 TRP A N 1
ATOM 1400 C CA . TRP A 1 188 ? 3.245 12.259 -18.700 1.00 93.12 188 TRP A CA 1
ATOM 1401 C C . TRP A 1 188 ? 2.845 11.544 -17.414 1.00 93.12 188 TRP A C 1
ATOM 1403 O O . TRP 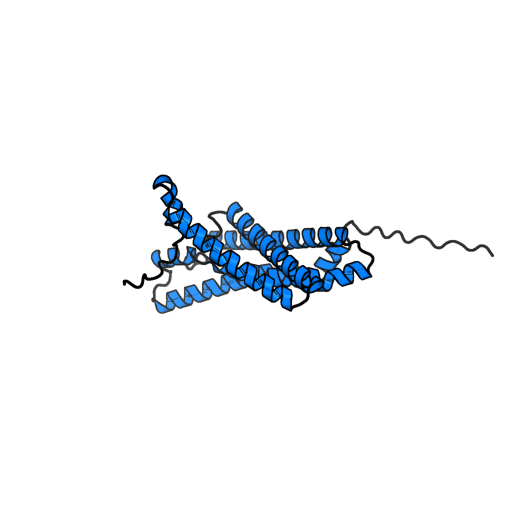A 1 188 ? 1.704 11.099 -17.302 1.00 93.12 188 TRP A O 1
ATOM 1413 N N . VAL A 1 189 ? 3.723 11.482 -16.410 1.00 91.50 189 VAL A N 1
ATOM 1414 C CA . VAL A 1 189 ? 3.336 11.015 -15.070 1.00 91.50 189 VAL A CA 1
ATOM 1415 C C . VAL A 1 189 ? 2.321 11.962 -14.454 1.00 91.50 189 VAL A C 1
ATOM 1417 O O . VAL A 1 189 ? 1.326 11.499 -13.907 1.00 91.50 189 VAL A O 1
ATOM 1420 N N . VAL A 1 190 ? 2.520 13.276 -14.580 1.00 92.88 190 VAL A N 1
ATOM 1421 C CA . VAL A 1 190 ? 1.559 14.268 -14.074 1.00 92.88 190 VAL A CA 1
ATOM 1422 C C . VAL A 1 190 ? 0.218 14.120 -14.790 1.00 92.88 190 VAL A C 1
ATOM 1424 O O . VAL A 1 190 ? -0.810 13.986 -14.130 1.00 92.88 190 VAL A O 1
ATOM 1427 N N . VAL A 1 191 ? 0.223 14.050 -16.125 1.00 94.62 191 VAL A N 1
ATOM 1428 C CA . VAL A 1 191 ? -1.003 13.879 -16.925 1.00 94.62 191 VAL A CA 1
ATOM 1429 C C . VAL A 1 191 ? -1.742 12.592 -16.550 1.00 94.62 191 VAL A C 1
ATOM 1431 O O . VAL A 1 191 ? -2.945 12.622 -16.294 1.00 94.62 191 VAL A O 1
ATOM 1434 N N . THR A 1 192 ? -1.038 11.462 -16.464 1.00 91.62 192 THR A N 1
ATOM 1435 C CA . THR A 1 192 ? -1.650 10.172 -16.101 1.00 91.62 192 THR A CA 1
ATOM 1436 C C . THR A 1 192 ? -2.119 10.134 -14.648 1.00 91.62 192 THR A C 1
ATOM 1438 O O . THR A 1 192 ? -3.162 9.547 -14.370 1.00 91.62 192 THR A O 1
ATOM 1441 N N . SER A 1 193 ? -1.424 10.810 -13.730 1.00 89.88 193 SER A N 1
ATOM 1442 C CA . SER A 1 193 ? -1.843 10.938 -12.325 1.00 89.88 193 SER A CA 1
ATOM 1443 C C . SER A 1 193 ? -3.117 11.771 -12.194 1.00 89.88 193 SER A C 1
ATOM 1445 O O . SER A 1 193 ? -4.042 11.371 -11.487 1.00 89.88 193 SER A O 1
ATOM 1447 N N . ILE A 1 194 ? -3.206 12.895 -12.916 1.00 93.62 194 ILE A N 1
ATOM 1448 C CA . ILE A 1 194 ? -4.421 13.720 -12.978 1.00 93.62 194 ILE A CA 1
ATOM 1449 C C . ILE A 1 194 ? -5.564 12.914 -13.603 1.00 93.62 194 ILE A C 1
ATOM 1451 O O . ILE A 1 194 ? -6.656 12.865 -13.040 1.00 93.62 194 ILE A O 1
ATOM 1455 N N . GLY A 1 195 ? -5.313 12.229 -14.723 1.00 93.81 195 GLY A N 1
ATOM 1456 C CA . GLY A 1 195 ? -6.304 11.375 -15.379 1.00 93.81 195 GLY A CA 1
ATOM 1457 C C . GLY A 1 195 ? -6.825 10.268 -14.458 1.00 93.81 195 GLY A C 1
ATOM 1458 O O . GLY A 1 195 ? -8.034 10.065 -14.360 1.00 93.81 195 GLY A O 1
ATOM 1459 N N . TYR A 1 196 ? -5.932 9.611 -13.715 1.00 91.88 196 TYR A N 1
ATOM 1460 C CA . TYR A 1 196 ? -6.295 8.620 -12.704 1.00 91.88 196 TYR A CA 1
ATOM 1461 C C . TYR A 1 196 ? -7.144 9.231 -11.578 1.00 91.88 196 TYR A C 1
ATOM 1463 O O . TYR A 1 196 ? -8.189 8.679 -11.234 1.00 91.88 196 TYR A O 1
ATOM 1471 N N . ALA A 1 197 ? -6.759 10.396 -11.046 1.00 90.69 197 ALA A N 1
ATOM 1472 C CA . ALA A 1 197 ? -7.525 11.087 -10.008 1.00 90.69 197 ALA A CA 1
ATOM 1473 C C . ALA A 1 197 ? -8.944 11.445 -10.485 1.00 90.69 197 ALA A C 1
ATOM 1475 O O . ALA A 1 197 ? -9.924 11.186 -9.782 1.00 90.69 197 ALA A O 1
ATOM 1476 N N . VAL A 1 198 ? -9.073 11.970 -11.708 1.00 94.69 198 VAL A N 1
ATOM 1477 C CA . VAL A 1 198 ? -10.372 12.267 -12.329 1.00 94.69 198 VAL A CA 1
ATOM 1478 C C . VAL A 1 198 ? -11.197 10.993 -12.508 1.00 94.69 198 VAL A C 1
ATOM 1480 O O . VAL A 1 198 ? -12.381 10.990 -12.169 1.00 94.69 198 VAL A O 1
ATOM 1483 N N . ALA A 1 199 ? -10.588 9.900 -12.973 1.00 92.81 199 ALA A N 1
ATOM 1484 C CA . ALA A 1 199 ? -11.271 8.621 -13.147 1.00 92.81 199 ALA A CA 1
ATOM 1485 C C . ALA A 1 199 ? -11.807 8.068 -11.817 1.00 92.81 199 ALA A C 1
ATOM 1487 O O . ALA A 1 199 ? -12.964 7.655 -11.752 1.00 92.81 199 ALA A O 1
ATOM 1488 N N . VAL A 1 200 ? -11.023 8.125 -10.736 1.00 89.75 200 VAL A N 1
ATOM 1489 C CA . VAL A 1 200 ? -11.456 7.691 -9.395 1.00 89.75 200 VAL A CA 1
ATOM 1490 C C . VAL A 1 200 ? -12.615 8.552 -8.876 1.00 89.75 200 VAL A C 1
ATOM 1492 O O . VAL A 1 200 ? -13.602 8.027 -8.347 1.00 89.75 200 VAL A O 1
ATOM 1495 N N . VAL A 1 201 ? -12.557 9.874 -9.063 1.00 90.75 201 VAL A N 1
ATOM 1496 C CA . VAL A 1 201 ? -13.652 10.782 -8.676 1.00 90.75 201 VAL A CA 1
ATOM 1497 C C . VAL A 1 201 ? -14.913 10.522 -9.508 1.00 90.75 201 VAL A C 1
ATOM 1499 O O . VAL A 1 201 ? -16.019 10.482 -8.966 1.00 90.75 201 VAL A O 1
ATOM 1502 N N . ALA A 1 202 ? -14.776 10.304 -10.814 1.00 91.06 202 ALA A N 1
ATOM 1503 C CA . ALA A 1 202 ? -15.904 9.988 -11.685 1.00 91.06 202 ALA A CA 1
ATOM 1504 C C . ALA A 1 202 ? -16.542 8.641 -11.311 1.00 91.06 202 ALA A C 1
ATOM 1506 O O . ALA A 1 202 ? -17.766 8.552 -11.186 1.00 91.06 202 ALA A O 1
ATOM 1507 N N . LEU A 1 203 ? -15.721 7.616 -11.063 1.00 90.62 203 LEU A N 1
ATOM 1508 C CA . LEU A 1 203 ? -16.178 6.278 -10.697 1.00 90.62 203 LEU A CA 1
ATOM 1509 C C . LEU A 1 203 ? -16.883 6.277 -9.336 1.00 90.62 203 LEU A C 1
ATOM 1511 O O . LEU A 1 203 ? -17.975 5.726 -9.216 1.00 90.62 203 LEU A O 1
ATOM 1515 N N . SER A 1 204 ? -16.318 6.952 -8.331 1.00 86.12 204 SER A N 1
ATOM 1516 C CA . SER A 1 204 ? -16.940 7.075 -7.002 1.00 86.12 204 SER A CA 1
ATOM 1517 C C . SER A 1 204 ? -18.287 7.806 -7.056 1.00 86.12 204 SER A C 1
ATOM 1519 O O . SER A 1 204 ? -19.253 7.387 -6.411 1.00 86.12 204 SER A O 1
ATOM 1521 N N . ARG A 1 205 ? -18.406 8.849 -7.890 1.00 88.19 205 ARG A N 1
ATOM 1522 C CA . ARG A 1 205 ? -19.685 9.533 -8.139 1.00 88.19 205 ARG A CA 1
ATOM 1523 C C . ARG A 1 205 ? -20.692 8.641 -8.858 1.00 88.19 205 ARG A C 1
ATOM 1525 O O . ARG A 1 205 ? -21.850 8.599 -8.439 1.00 88.19 205 ARG A O 1
ATOM 1532 N N . CYS A 1 206 ? -20.267 7.913 -9.891 1.00 87.00 206 CYS A N 1
ATOM 1533 C CA . CYS A 1 206 ? -21.123 6.958 -10.599 1.00 87.00 206 CYS A CA 1
ATOM 1534 C C . CYS A 1 206 ? -21.620 5.857 -9.658 1.00 87.00 206 CYS A C 1
ATOM 1536 O O . CYS A 1 206 ? -22.802 5.521 -9.683 1.00 87.00 206 CYS A O 1
ATOM 1538 N N . TRP A 1 207 ? -20.753 5.364 -8.774 1.00 79.19 207 TRP A N 1
ATOM 1539 C CA . TRP A 1 207 ? -21.081 4.335 -7.795 1.00 79.19 207 TRP A CA 1
ATOM 1540 C C . TRP A 1 207 ? -22.070 4.818 -6.718 1.00 79.19 207 TRP A C 1
ATOM 1542 O O . TRP A 1 207 ? -23.112 4.192 -6.530 1.00 79.19 207 TRP A O 1
ATOM 1552 N N . CYS A 1 208 ? -21.861 5.984 -6.083 1.00 75.75 208 CYS A N 1
ATOM 1553 C CA . CYS A 1 208 ? -22.891 6.553 -5.185 1.00 75.75 208 CYS A CA 1
ATOM 1554 C C . CYS A 1 208 ? -24.178 6.940 -5.963 1.00 75.75 208 CYS A C 1
ATOM 1556 O O . CYS A 1 208 ? -25.249 7.089 -5.366 1.00 75.75 208 CYS A O 1
ATOM 1558 N N . GLY A 1 209 ? -24.104 7.150 -7.281 1.00 76.12 209 GLY A N 1
ATOM 1559 C CA . GLY A 1 209 ? -25.261 7.376 -8.153 1.00 76.12 209 GLY A CA 1
ATOM 1560 C C . GLY A 1 209 ? -26.072 6.103 -8.414 1.00 76.12 209 GLY A C 1
ATOM 1561 O O . GLY A 1 209 ? -27.299 6.123 -8.291 1.00 76.12 209 GLY A O 1
ATOM 1562 N N . SER A 1 210 ? -25.402 4.989 -8.714 1.00 73.12 210 SER A N 1
ATOM 1563 C CA . SER A 1 210 ? -26.030 3.685 -8.953 1.00 73.12 210 SER A CA 1
ATOM 1564 C C . SER A 1 210 ? -26.573 3.064 -7.664 1.00 73.12 210 SER A C 1
ATOM 1566 O O . SER A 1 210 ? -27.703 2.574 -7.658 1.00 73.12 210 SER A O 1
ATOM 1568 N N . ALA A 1 211 ? -25.855 3.190 -6.541 1.00 63.50 211 ALA A N 1
ATOM 1569 C CA . ALA A 1 211 ? -26.313 2.728 -5.228 1.00 63.50 211 ALA A CA 1
ATOM 1570 C C . ALA A 1 211 ? -27.654 3.371 -4.822 1.00 63.50 211 ALA A C 1
ATOM 1572 O O . ALA A 1 211 ? -28.537 2.698 -4.284 1.00 63.50 211 ALA A O 1
ATOM 1573 N N . ARG A 1 212 ? -27.851 4.653 -5.167 1.00 60.62 212 ARG A N 1
ATOM 1574 C CA . ARG A 1 212 ? -29.110 5.387 -4.946 1.00 60.62 212 ARG A CA 1
ATOM 1575 C C . ARG A 1 212 ? -30.278 4.905 -5.808 1.00 60.62 212 ARG A C 1
ATOM 1577 O O . ARG A 1 212 ? -31.421 5.082 -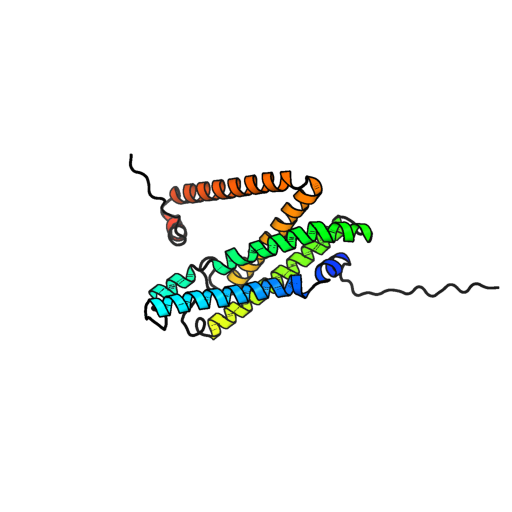5.393 1.00 60.62 212 ARG A O 1
ATOM 1584 N N . ARG A 1 213 ? -30.011 4.312 -6.976 1.00 63.38 213 ARG A N 1
ATOM 1585 C CA . ARG A 1 213 ? -31.031 3.806 -7.914 1.00 63.38 213 ARG A CA 1
ATOM 1586 C C . ARG A 1 213 ? -31.372 2.326 -7.707 1.00 63.38 213 ARG A C 1
ATOM 1588 O O . ARG A 1 213 ? -32.278 1.827 -8.365 1.00 63.38 213 ARG A O 1
ATOM 1595 N N . SER A 1 214 ? -30.680 1.622 -6.808 1.00 54.31 214 SER A N 1
ATOM 1596 C CA . SER A 1 214 ? -30.940 0.200 -6.564 1.00 54.31 214 SER A CA 1
ATOM 1597 C C . SER A 1 214 ? -32.292 -0.036 -5.851 1.00 54.31 214 SER A C 1
ATOM 1599 O O . SER A 1 214 ? -32.650 0.715 -4.933 1.00 54.31 214 SER A O 1
ATOM 1601 N N . PRO A 1 215 ? -33.066 -1.072 -6.238 1.00 55.09 215 PRO A N 1
ATOM 1602 C CA . PRO A 1 215 ? -34.312 -1.439 -5.565 1.00 55.09 215 PRO A CA 1
ATOM 1603 C C . PRO A 1 215 ? -34.085 -1.745 -4.077 1.00 55.09 215 PRO A C 1
ATOM 1605 O O . PRO A 1 215 ? -33.042 -2.286 -3.702 1.00 55.09 215 PRO A O 1
ATOM 1608 N N . ARG A 1 216 ? -35.087 -1.455 -3.225 1.00 56.66 216 ARG A N 1
ATOM 1609 C CA . ARG A 1 216 ? -35.055 -1.559 -1.743 1.00 56.66 216 ARG A CA 1
ATOM 1610 C C . ARG A 1 216 ? -34.411 -2.840 -1.172 1.00 56.66 216 ARG A C 1
ATOM 1612 O O . ARG A 1 216 ? -33.921 -2.798 -0.049 1.00 56.66 216 ARG A O 1
ATOM 1619 N N . ARG A 1 217 ? -34.358 -3.936 -1.935 1.00 51.84 217 ARG A N 1
ATOM 1620 C CA . ARG A 1 217 ? -33.790 -5.240 -1.555 1.00 51.84 217 ARG A CA 1
ATOM 1621 C C . ARG A 1 217 ? -32.264 -5.246 -1.338 1.00 51.84 217 ARG A C 1
ATOM 1623 O O . ARG A 1 217 ? -31.782 -6.097 -0.604 1.00 51.84 217 ARG A O 1
ATOM 1630 N N . TRP A 1 218 ? -31.517 -4.292 -1.906 1.00 48.59 218 TRP A N 1
ATOM 1631 C CA . TRP A 1 218 ? -30.043 -4.219 -1.793 1.00 48.59 218 TRP A CA 1
ATOM 1632 C C . TRP A 1 218 ? -29.532 -3.130 -0.830 1.00 48.59 218 TRP A C 1
ATOM 1634 O O . TRP A 1 218 ? -28.327 -2.926 -0.683 1.00 48.59 218 TRP A O 1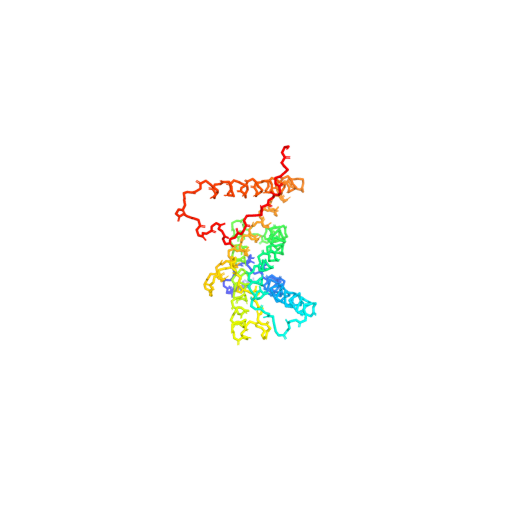
ATOM 1644 N N . ARG A 1 219 ? -30.439 -2.457 -0.109 1.00 48.41 219 ARG A N 1
ATOM 1645 C CA . ARG A 1 219 ? -30.111 -1.382 0.846 1.00 48.41 219 ARG A CA 1
ATOM 1646 C C . ARG A 1 219 ? -29.252 -1.747 2.072 1.00 48.41 219 ARG A C 1
ATOM 1648 O O . ARG A 1 219 ? -28.619 -0.815 2.562 1.00 48.41 219 ARG A O 1
ATOM 1655 N N . PRO A 1 220 ? -29.154 -2.999 2.575 1.00 46.06 220 PRO A N 1
ATOM 1656 C CA . PRO A 1 220 ? -28.398 -3.263 3.808 1.00 46.06 220 PRO A CA 1
ATOM 1657 C C . PRO A 1 220 ? -26.901 -2.922 3.729 1.00 46.06 220 PRO A C 1
ATOM 1659 O O . PRO A 1 220 ? -26.281 -2.654 4.755 1.00 46.06 220 PRO A O 1
ATOM 1662 N N . TRP A 1 221 ? -26.328 -2.908 2.521 1.00 45.84 221 TRP A N 1
ATOM 1663 C CA . TRP A 1 221 ? -24.899 -2.667 2.286 1.00 45.84 221 TRP A CA 1
ATOM 1664 C C . TRP A 1 221 ? -24.578 -1.191 2.002 1.00 45.84 221 TRP A C 1
ATOM 1666 O O . TRP A 1 221 ? -23.466 -0.744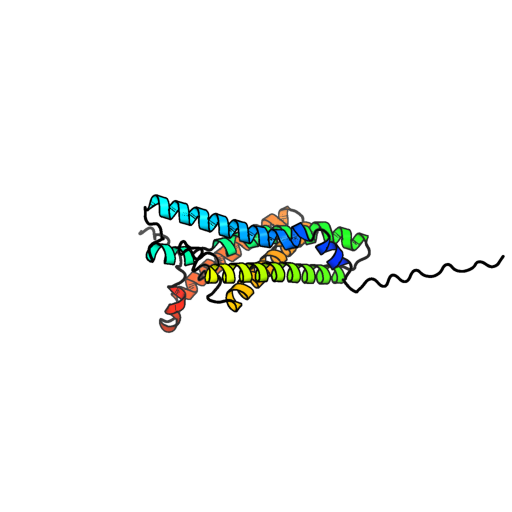 2.258 1.00 45.84 221 TRP A O 1
ATOM 1676 N N . ALA A 1 222 ? -25.554 -0.413 1.516 1.00 44.62 222 ALA A N 1
ATOM 1677 C CA . ALA A 1 222 ? -25.370 0.995 1.148 1.00 44.62 222 ALA A CA 1
ATOM 1678 C C . ALA A 1 222 ? -25.480 1.963 2.340 1.00 44.62 222 ALA A C 1
ATOM 1680 O O . ALA A 1 222 ? -25.031 3.102 2.251 1.00 44.62 222 ALA A O 1
ATOM 1681 N N . THR A 1 223 ? -26.090 1.538 3.449 1.00 45.62 223 THR A N 1
ATOM 1682 C CA . THR A 1 223 ? -26.278 2.381 4.641 1.00 45.62 223 THR A CA 1
ATOM 1683 C C . THR A 1 223 ? -25.184 2.220 5.695 1.00 45.62 223 THR A C 1
ATOM 1685 O O . THR A 1 223 ? -25.096 3.067 6.576 1.00 45.62 223 THR A O 1
ATOM 1688 N N . ARG A 1 224 ? -24.335 1.181 5.617 1.00 43.78 224 ARG A N 1
ATOM 1689 C CA . ARG A 1 224 ? -23.257 0.946 6.601 1.00 43.78 224 ARG A CA 1
ATOM 1690 C C . ARG A 1 224 ? -21.925 1.622 6.254 1.00 43.78 224 ARG A C 1
ATOM 1692 O O . ARG A 1 224 ? -21.162 1.918 7.159 1.00 43.78 224 ARG A O 1
ATOM 1699 N N . GLY A 1 225 ? -21.665 1.925 4.981 1.00 44.00 225 GLY A N 1
ATOM 1700 C CA . GLY A 1 225 ? -20.540 2.765 4.552 1.00 44.00 225 GLY A CA 1
ATOM 1701 C C . GLY A 1 225 ? -21.063 4.111 4.064 1.00 44.00 225 GLY A C 1
ATOM 1702 O O . GLY A 1 225 ? -21.393 4.240 2.889 1.00 44.00 225 GLY A O 1
ATOM 1703 N N . GLY A 1 226 ? -21.238 5.080 4.964 1.00 44.44 226 GLY A N 1
ATOM 1704 C CA . GLY A 1 226 ? -21.919 6.344 4.664 1.00 44.44 226 GLY A CA 1
ATOM 1705 C C . GLY A 1 226 ? -21.393 7.044 3.402 1.00 44.44 226 GLY A C 1
ATOM 1706 O O . GLY A 1 226 ? -20.262 7.521 3.388 1.00 44.44 226 GLY A O 1
ATOM 1707 N N . CYS A 1 227 ? -22.223 7.171 2.350 1.00 47.28 227 CYS A N 1
ATOM 1708 C CA . CYS A 1 227 ? -21.971 8.179 1.310 1.00 47.28 227 CYS A CA 1
ATOM 1709 C C . CYS A 1 227 ? -22.027 9.550 2.023 1.00 47.28 227 CYS A C 1
ATOM 1711 O O . CYS A 1 227 ? -23.057 9.859 2.632 1.00 47.28 227 CYS A O 1
ATOM 1713 N N . PRO A 1 228 ? -20.981 10.392 1.934 1.00 44.12 228 PRO A N 1
ATOM 1714 C CA . PRO A 1 228 ? -20.995 11.726 2.520 1.00 44.12 228 PRO A CA 1
ATOM 1715 C C . PRO A 1 228 ? -22.191 12.521 1.983 1.00 44.12 228 PRO A C 1
ATOM 1717 O O . PRO A 1 228 ? -22.334 12.714 0.769 1.00 44.12 228 PRO A O 1
ATOM 1720 N N . SER A 1 229 ? -23.083 12.961 2.871 1.00 46.81 229 SER A N 1
ATOM 1721 C CA . SER A 1 229 ? -24.185 13.847 2.508 1.00 46.81 229 SER A CA 1
ATOM 1722 C C . SER A 1 229 ? -23.634 15.255 2.309 1.00 46.81 229 SER A C 1
ATOM 1724 O O . SER A 1 229 ? -23.532 16.035 3.251 1.00 46.81 229 SER A O 1
ATOM 1726 N N . TRP A 1 230 ? -23.251 15.581 1.078 1.00 38.94 230 TRP A N 1
ATOM 1727 C CA . TRP A 1 230 ? -22.915 16.954 0.717 1.00 38.94 230 TRP A CA 1
ATOM 1728 C C . TRP A 1 230 ? -24.153 17.850 0.890 1.00 38.94 230 TRP A C 1
ATOM 1730 O O . TRP A 1 230 ? -25.225 17.484 0.389 1.00 38.94 230 TRP A O 1
ATOM 1740 N N . PRO A 1 231 ? -24.043 19.001 1.579 1.00 36.47 231 PRO A N 1
ATOM 1741 C CA . PRO A 1 231 ? -25.167 19.906 1.754 1.00 36.47 231 PRO A CA 1
ATOM 1742 C C . PRO A 1 231 ? -25.623 20.413 0.384 1.00 36.47 231 PRO A C 1
ATOM 1744 O O . PRO A 1 231 ? -24.871 21.055 -0.352 1.00 36.47 231 PRO A O 1
ATOM 1747 N N . ARG A 1 232 ? -26.874 20.107 0.025 1.00 41.75 232 ARG A N 1
ATOM 1748 C CA . ARG A 1 232 ? -27.540 20.757 -1.104 1.00 41.75 232 ARG A CA 1
ATOM 1749 C C . ARG A 1 232 ? -27.678 22.231 -0.748 1.00 41.75 232 ARG A C 1
ATOM 1751 O O . ARG A 1 232 ? -28.424 22.556 0.175 1.00 41.75 232 ARG A O 1
ATOM 1758 N N . LYS A 1 233 ? -27.011 23.114 -1.494 1.00 41.78 233 LYS A N 1
ATOM 1759 C CA . LYS A 1 233 ? -27.476 24.498 -1.589 1.00 41.78 233 LYS A CA 1
ATOM 1760 C C . LYS A 1 233 ? -28.902 24.424 -2.134 1.00 41.78 233 LYS A C 1
ATOM 1762 O O . LYS A 1 233 ? -29.113 23.892 -3.224 1.00 41.78 233 LYS A O 1
ATOM 1767 N N . ARG A 1 234 ? -29.875 24.800 -1.303 1.00 41.97 234 ARG A N 1
ATOM 1768 C CA . ARG A 1 234 ? -31.256 24.976 -1.753 1.00 41.97 234 ARG A CA 1
ATOM 1769 C C . ARG A 1 234 ? -31.276 26.181 -2.709 1.00 41.97 234 ARG A C 1
ATOM 1771 O O . ARG A 1 234 ? -30.478 27.090 -2.477 1.00 41.97 234 ARG A O 1
ATOM 1778 N N . PRO A 1 235 ? -32.072 26.119 -3.791 1.00 58.53 235 PRO A N 1
ATOM 1779 C CA . PRO A 1 235 ? -32.245 27.244 -4.703 1.00 58.53 235 PRO A CA 1
ATOM 1780 C C . PRO A 1 235 ? -32.818 28.461 -3.976 1.00 58.53 235 PRO A C 1
ATOM 1782 O O . PRO A 1 235 ? -33.549 28.250 -2.977 1.00 58.53 235 PRO A O 1
#